Protein 3MSO (pdb70)

Radius of gyration: 18.54 Å; Cα contacts (8 Å, |Δi|>4): 540; chains: 2; bounding box: 35×53×41 Å

Secondary structure (DSSP, 8-state):
------HHHHHHHHHHHHHHHTT--TTGGGGEEEEEEEE----S-EESHHHH--HHHHHHH-EEEEEEEEEEETTSSBEEEEEEEEETTEEEEEE--EE-TTS-EEEEE--B--HHHHHHH---STT-/--S--HHHHHHHHHHHHHHHTT--TTHHHHEEEEEEEE----S-EESHHHH--HHHHHHH-EEEEEEEEEEETTSSBEEEEEEEEETTEEEEEE--EE-TT--EEEEE--B--HHHHHHH--HHHHHHHT-

Organism: Pseudomonas aeruginosa (strain ATCC 15692 / DSM 2264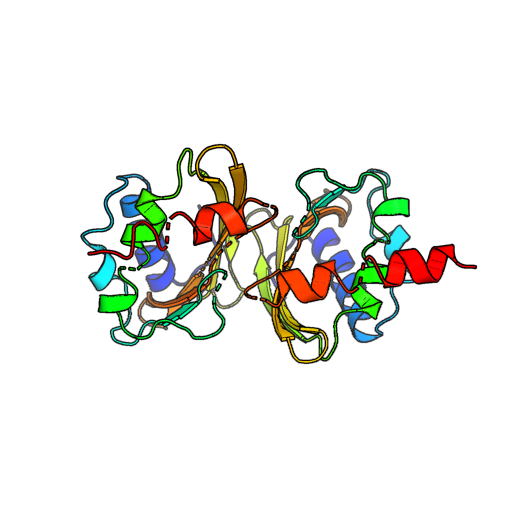4 / CIP 104116 / JCM 14847 / LMG 12228 / 1C / PRS 101 / PAO1) (NCBI:txid208964)

InterPro domains:
  IPR032710 NTF2-like domain superfamily [SSF54427] (10-118)
  IPR037401 SnoaL-like domain [PF12680] (16-111)

Structure (mmCIF, N/CA/C/O backbone):
data_3MSO
#
_entry.id   3MSO
#
_cell.length_a   34.699
_cell.length_b   119.042
_cell.length_c   128.411
_cell.angle_alpha   90.000
_cell.angle_beta   90.000
_cell.angle_gamma   90.000
#
_symmetry.space_group_name_H-M   'C 2 2 21'
#
loop_
_entity.id
_entity.type
_entity.pdbx_description
1 polymer 'STEROID DELTA-ISOMERASE'
2 water water
#
loop_
_atom_site.group_PDB
_atom_site.id
_atom_site.type_symbol
_atom_site.label_atom_id
_atom_site.label_alt_id
_atom_site.label_comp_id
_atom_site.label_asym_id
_atom_site.label_entity_id
_atom_site.label_seq_id
_atom_site.pdbx_PDB_ins_code
_atom_site.Cartn_x
_atom_site.Cartn_y
_atom_site.Cartn_z
_atom_site.occupancy
_atom_site.B_iso_or_equiv
_atom_site.auth_seq_id
_atom_site.auth_comp_id
_atom_site.auth_asym_id
_atom_site.auth_atom_id
_atom_site.pdbx_PDB_model_num
ATOM 1 N N . THR A 1 3 ? -2.601 42.816 59.914 1.00 88.06 2 THR A N 1
ATOM 2 C CA . THR A 1 3 ? -3.533 43.398 60.888 1.00 89.82 2 THR A CA 1
ATOM 3 C C . THR A 1 3 ? -2.986 43.216 62.313 1.00 91.30 2 THR A C 1
ATOM 4 O O . THR A 1 3 ? -2.050 43.939 62.693 1.00 90.19 2 THR A O 1
ATOM 6 N N . SER A 1 4 ? -3.543 42.232 63.084 1.00 85.42 3 SER A N 1
ATOM 7 C CA . SER A 1 4 ? -3.107 41.876 64.436 1.00 82.90 3 SER A CA 1
ATOM 8 C C . SER A 1 4 ? -1.802 41.048 64.320 1.00 81.82 3 SER A C 1
ATOM 9 O O . SER A 1 4 ? -1.763 39.844 64.595 1.00 81.86 3 SER A O 1
ATOM 11 N N . LEU A 1 5 ? -0.738 41.733 63.856 1.00 73.88 4 LEU A N 1
ATOM 12 C CA . LEU A 1 5 ? 0.626 41.243 63.635 1.00 69.58 4 LEU A CA 1
ATOM 13 C C . LEU A 1 5 ? 1.448 41.446 64.932 1.00 70.52 4 LEU A C 1
ATOM 14 O O . LEU A 1 5 ? 1.356 42.524 65.538 1.00 70.54 4 LEU A O 1
ATOM 19 N N . PRO A 1 6 ? 2.204 40.411 65.401 1.00 64.45 5 PRO A N 1
ATOM 20 C CA . PRO A 1 6 ? 2.915 40.521 66.699 1.00 62.95 5 PRO A CA 1
ATOM 21 C C . PRO A 1 6 ? 4.170 41.406 66.709 1.00 62.44 5 PRO A C 1
ATOM 22 O O . PRO A 1 6 ? 5.281 40.949 67.000 1.00 63.15 5 PRO A O 1
ATOM 26 N N . LEU A 1 7 ? 3.976 42.689 66.414 1.00 54.28 6 LEU A N 1
ATOM 27 C CA . LEU A 1 7 ? 5.025 43.690 66.381 1.00 51.02 6 LEU A CA 1
ATOM 28 C C . LEU A 1 7 ? 5.095 44.506 67.662 1.00 52.36 6 LEU A C 1
ATOM 29 O O . LEU A 1 7 ? 4.091 44.664 68.356 1.00 51.25 6 LEU A O 1
ATOM 34 N N . GLU A 1 8 ? 6.272 45.086 67.933 1.00 48.05 7 GLU A N 1
ATOM 35 C CA . GLU A 1 8 ? 6.510 45.990 69.056 1.00 48.30 7 GLU A CA 1
ATOM 36 C C . GLU A 1 8 ? 5.622 47.218 68.831 1.00 53.94 7 GLU A C 1
ATOM 37 O O . GLU A 1 8 ? 5.395 47.631 67.683 1.00 53.52 7 GLU A O 1
ATOM 43 N N . ALA A 1 9 ? 5.120 47.789 69.917 1.00 51.48 8 ALA A N 1
ATOM 44 C CA . ALA A 1 9 ? 4.210 48.920 69.876 1.00 52.38 8 ALA A CA 1
ATOM 45 C C . ALA A 1 9 ? 4.655 50.050 68.943 1.00 55.61 8 ALA A C 1
ATOM 46 O O . ALA A 1 9 ? 3.875 50.474 68.085 1.00 54.63 8 ALA A O 1
ATOM 48 N N . ASN A 1 10 ? 5.925 50.473 69.064 1.00 52.09 9 ASN A N 1
ATOM 49 C CA . ASN A 1 10 ? 6.504 51.556 68.282 1.00 51.37 9 ASN A CA 1
ATOM 50 C C . ASN A 1 10 ? 6.574 51.224 66.804 1.00 52.96 9 ASN A C 1
ATOM 51 O O . ASN A 1 10 ? 6.099 52.002 65.976 1.00 52.80 9 ASN A O 1
ATOM 56 N N . ALA A 1 11 ? 7.081 50.024 66.493 1.00 48.84 10 ALA A N 1
ATOM 57 C CA . ALA A 1 11 ? 7.192 49.466 65.148 1.00 46.54 10 ALA A CA 1
ATOM 58 C C . ALA A 1 11 ? 5.803 49.394 64.503 1.00 51.62 10 ALA A C 1
ATOM 59 O O . ALA A 1 11 ? 5.631 49.845 63.367 1.00 52.37 10 ALA A O 1
ATOM 61 N N . ALA A 1 12 ? 4.800 48.876 65.255 1.00 47.81 11 ALA A N 1
ATOM 62 C CA . ALA A 1 12 ? 3.406 48.776 64.820 1.00 47.84 11 ALA A CA 1
ATOM 63 C C . ALA A 1 12 ? 2.824 50.147 64.475 1.00 53.87 11 ALA A C 1
ATOM 64 O O . ALA A 1 12 ? 2.107 50.257 63.482 1.00 54.79 11 ALA A O 1
ATOM 66 N N . ALA A 1 13 ? 3.152 51.187 65.268 1.00 51.60 12 ALA A N 1
ATOM 67 C CA . ALA A 1 13 ? 2.676 52.552 65.052 1.00 53.85 12 ALA A CA 1
ATOM 68 C C . ALA A 1 13 ? 3.239 53.139 63.750 1.00 58.63 12 ALA A C 1
ATOM 69 O O . ALA A 1 13 ? 2.492 53.755 62.992 1.00 60.75 12 ALA A O 1
ATOM 71 N N . THR A 1 14 ? 4.540 52.913 63.473 1.00 52.05 13 THR A N 1
ATOM 72 C CA . THR A 1 14 ? 5.202 53.374 62.265 1.00 49.70 13 THR A CA 1
ATOM 73 C C . THR A 1 14 ? 4.618 52.642 61.059 1.00 53.89 13 THR A C 1
ATOM 74 O O . THR A 1 14 ? 4.328 53.277 60.042 1.00 55.49 13 THR A O 1
ATOM 78 N N . LEU A 1 15 ? 4.445 51.313 61.172 1.00 48.07 14 LEU A N 1
ATOM 79 C CA . LEU A 1 15 ? 3.878 50.493 60.098 1.00 46.00 14 LEU A CA 1
ATOM 80 C C . LEU A 1 15 ? 2.476 50.996 59.756 1.00 54.08 14 LEU A C 1
ATOM 81 O O . LEU A 1 15 ? 2.166 51.164 58.571 1.00 56.06 14 LEU A O 1
ATOM 86 N N . ALA A 1 16 ? 1.661 51.299 60.794 1.00 50.87 15 ALA A N 1
ATOM 87 C CA . ALA A 1 16 ? 0.303 51.821 60.643 1.00 53.02 15 ALA A CA 1
ATOM 88 C C . ALA A 1 16 ? 0.314 53.119 59.835 1.00 56.84 15 ALA A C 1
ATOM 89 O O . ALA A 1 16 ? -0.526 53.284 58.943 1.00 58.14 15 ALA A O 1
ATOM 91 N N . GLU A 1 17 ? 1.289 54.011 60.138 1.00 51.57 16 GLU A N 1
ATOM 92 C CA . GLU A 1 17 ? 1.482 55.299 59.468 1.00 52.83 16 GLU A CA 1
ATOM 93 C C . GLU A 1 17 ? 1.956 55.082 58.035 1.00 56.60 16 GLU A C 1
ATOM 94 O O . GLU A 1 17 ? 1.465 55.752 57.129 1.00 58.08 16 GLU A O 1
ATOM 100 N N . TRP A 1 18 ? 2.874 54.127 57.834 1.00 51.08 17 TRP A N 1
ATOM 101 C CA . TRP A 1 18 ? 3.399 53.776 56.526 1.00 50.48 17 TRP A CA 1
ATOM 102 C C . TRP A 1 18 ? 2.256 53.271 55.633 1.00 54.65 17 TRP A C 1
ATOM 103 O O . TRP A 1 18 ? 2.152 53.707 54.479 1.00 54.05 17 TRP A O 1
ATOM 114 N N . HIS A 1 19 ? 1.393 52.376 56.175 1.00 50.37 18 HIS A N 1
ATOM 115 C CA . HIS A 1 19 ? 0.267 51.825 55.434 1.00 50.83 18 HIS A CA 1
ATOM 116 C C . HIS A 1 19 ? -0.690 52.938 54.988 1.00 58.34 18 HIS A C 1
ATOM 117 O O . HIS A 1 19 ? -1.145 52.922 53.839 1.00 58.37 18 HIS A O 1
ATOM 124 N N . GLY A 1 20 ? -0.941 53.899 55.888 1.00 56.48 19 GLY A N 1
ATOM 125 C CA . GLY A 1 20 ? -1.782 55.064 55.645 1.00 59.20 19 GLY A CA 1
ATOM 126 C C . GLY A 1 20 ? -1.255 55.968 54.555 1.00 64.79 19 GLY A C 1
ATOM 127 O O . GLY A 1 20 ? -2.044 56.498 53.774 1.00 67.45 19 GLY A O 1
ATOM 128 N N . LEU A 1 21 ? 0.077 56.132 54.467 1.00 60.73 20 LEU A N 1
ATOM 129 C CA . LEU A 1 21 ? 0.715 56.959 53.430 1.00 61.28 20 LEU A CA 1
ATOM 130 C C . LEU A 1 21 ? 0.586 56.279 52.068 1.00 66.03 20 LEU A C 1
ATOM 131 O O . LEU A 1 21 ? 0.279 56.938 51.086 1.00 67.35 20 LEU A O 1
ATOM 136 N N . ILE A 1 22 ? 0.823 54.964 52.014 1.00 61.86 21 ILE A N 1
ATOM 137 C CA . ILE A 1 22 ? 0.750 54.188 50.780 1.00 61.48 21 ILE A CA 1
ATOM 138 C C . ILE A 1 22 ? -0.671 54.195 50.226 1.00 68.22 21 ILE A C 1
ATOM 139 O O . ILE A 1 22 ? -0.861 54.416 49.019 1.00 70.19 21 ILE A O 1
ATOM 144 N N . ALA A 1 23 ? -1.664 53.993 51.117 1.00 64.62 22 ALA A N 1
ATOM 145 C CA . ALA A 1 23 ? -3.099 53.999 50.790 1.00 66.59 22 ALA A CA 1
ATOM 146 C C . ALA A 1 23 ? -3.503 55.363 50.185 1.00 72.33 22 ALA A C 1
ATOM 147 O O . ALA A 1 23 ? -4.274 55.395 49.217 1.00 74.50 22 ALA A O 1
ATOM 149 N N . ARG A 1 24 ? -2.948 56.475 50.746 1.00 66.76 23 ARG A N 1
ATOM 150 C CA A ARG A 1 24 ? -3.214 57.830 50.259 0.50 68.79 23 ARG A CA 1
ATOM 151 C CA B ARG A 1 24 ? -3.138 57.868 50.315 0.50 68.38 23 ARG A CA 1
ATOM 152 C C . ARG A 1 24 ? -2.358 58.128 49.018 1.00 72.43 23 ARG A C 1
ATOM 153 O O . ARG A 1 24 ? -2.572 59.161 48.364 1.00 75.47 23 ARG A O 1
ATOM 162 N N . ARG A 1 25 ? -1.403 57.214 48.672 1.00 64.50 24 ARG A N 1
ATOM 163 C CA . ARG A 1 25 ? -0.486 57.326 47.536 1.00 63.46 24 ARG A CA 1
ATOM 164 C C . ARG A 1 25 ? 0.260 58.676 47.632 1.00 71.90 24 ARG A C 1
ATOM 165 O O . ARG A 1 25 ? 0.521 59.321 46.614 1.00 74.95 24 ARG A O 1
ATOM 167 N N . ASP A 1 26 ? 0.587 59.093 48.880 1.00 68.64 25 ASP A N 1
ATOM 168 C CA . ASP A 1 26 ? 1.244 60.359 49.236 1.00 70.44 25 ASP A CA 1
ATOM 169 C C . ASP A 1 26 ? 2.282 60.143 50.359 1.00 73.94 25 ASP A C 1
ATOM 170 O O . ASP A 1 26 ? 1.923 60.130 51.542 1.00 74.43 25 ASP A O 1
ATOM 175 N N . LEU A 1 27 ? 3.568 60.022 49.978 1.00 68.97 26 LEU A N 1
ATOM 176 C CA . LEU A 1 27 ? 4.679 59.786 50.902 1.00 67.00 26 LEU A CA 1
ATOM 177 C C . LEU A 1 27 ? 5.348 61.062 51.422 1.00 76.10 26 LEU A C 1
ATOM 178 O O . LEU A 1 27 ? 6.551 61.045 51.700 1.00 75.31 26 LEU A O 1
ATOM 183 N N . SER A 1 28 ? 4.593 62.158 51.564 1.00 77.67 27 SER A N 1
ATOM 184 C CA . SER A 1 28 ? 5.180 63.418 52.027 1.00 80.13 27 SER A CA 1
ATOM 185 C C . SER A 1 28 ? 5.591 63.434 53.522 1.00 84.62 27 SER A C 1
ATOM 186 O O . SER A 1 28 ? 6.651 63.981 53.842 1.00 86.84 27 SER A O 1
ATOM 189 N N . GLY A 1 29 ? 4.794 62.822 54.399 1.00 77.61 28 GLY A N 1
ATOM 190 C CA . GLY A 1 29 ? 5.114 62.754 55.828 1.00 76.53 28 GLY A CA 1
ATOM 191 C C . GLY A 1 29 ? 6.148 61.702 56.231 1.00 76.40 28 GLY A C 1
ATOM 192 O O . GLY A 1 29 ? 6.484 61.604 57.415 1.00 75.45 28 GLY A O 1
ATOM 193 N N . LEU A 1 30 ? 6.669 60.916 55.242 1.00 68.87 29 LEU A N 1
ATOM 194 C CA . LEU A 1 30 ? 7.620 59.808 55.383 1.00 64.68 29 LEU A CA 1
ATOM 195 C C . LEU A 1 30 ? 8.921 60.041 56.163 1.00 66.75 29 LEU A C 1
ATOM 196 O O . LEU A 1 30 ? 9.264 59.160 56.947 1.00 65.31 29 LEU A O 1
ATOM 201 N N . PRO A 1 31 ? 9.703 61.131 55.957 1.00 63.54 30 PRO A N 1
ATOM 202 C CA . PRO A 1 31 ? 10.984 61.258 56.686 1.00 61.88 30 PRO A CA 1
ATOM 203 C C . PRO A 1 31 ? 10.875 61.224 58.204 1.00 62.81 30 PRO A C 1
ATOM 204 O O . PRO A 1 31 ? 11.829 60.837 58.876 1.00 61.15 30 PRO A O 1
ATOM 208 N N . ARG A 1 32 ? 9.689 61.550 58.731 1.00 60.00 31 ARG A N 1
ATOM 209 C CA . ARG A 1 32 ? 9.377 61.475 60.157 1.00 60.50 31 ARG A CA 1
ATOM 210 C C . ARG A 1 32 ? 9.489 60.032 60.662 1.00 62.30 31 ARG A C 1
ATOM 211 O O . ARG A 1 32 ? 9.911 59.810 61.804 1.00 61.83 31 ARG A O 1
ATOM 219 N N . LEU A 1 33 ? 9.124 59.055 59.804 1.00 57.70 32 LEU A N 1
ATOM 220 C CA . LEU A 1 33 ? 9.154 57.610 60.123 1.00 55.78 32 LEU A CA 1
ATOM 221 C C . LEU A 1 33 ? 10.549 56.986 59.986 1.00 56.57 32 LEU A C 1
ATOM 222 O O . LEU A 1 33 ? 10.782 55.866 60.455 1.00 53.44 32 LEU A O 1
ATOM 227 N N . LEU A 1 34 ? 11.463 57.708 59.314 1.00 53.59 33 LEU A N 1
ATOM 228 C CA . LEU A 1 34 ? 12.817 57.236 59.039 1.00 51.60 33 LEU A CA 1
ATOM 229 C C . LEU A 1 34 ? 13.838 57.628 60.093 1.00 56.07 33 LEU A C 1
ATOM 230 O O . LEU A 1 34 ? 13.765 58.713 60.669 1.00 58.72 33 LEU A O 1
ATOM 235 N N . HIS A 1 35 ? 14.830 56.753 60.306 1.00 49.75 34 HIS A N 1
ATOM 236 C CA . HIS A 1 35 ? 15.953 57.034 61.198 1.00 48.70 34 HIS A CA 1
ATOM 237 C C . HIS A 1 35 ? 16.812 57.999 60.367 1.00 49.54 34 HIS A C 1
ATOM 238 O O . HIS A 1 35 ? 16.872 57.825 59.149 1.00 47.07 34 HIS A O 1
ATOM 245 N N . PRO A 1 36 ? 17.462 59.024 60.949 1.00 46.37 35 PRO A N 1
ATOM 246 C CA . PRO A 1 36 ? 18.272 59.934 60.120 1.00 47.48 35 PRO A CA 1
ATOM 247 C C . PRO A 1 36 ? 19.263 59.226 59.195 1.00 52.10 35 PRO A C 1
ATOM 248 O O . PRO A 1 36 ? 19.469 59.672 58.067 1.00 52.92 35 PRO A O 1
ATOM 252 N N . ASP A 1 37 ? 19.829 58.099 59.658 1.00 46.72 36 ASP A N 1
ATOM 253 C CA . ASP A 1 37 ? 20.804 57.319 58.926 1.00 45.58 36 ASP A CA 1
ATOM 254 C C . ASP A 1 37 ? 20.196 56.073 58.297 1.00 51.01 36 ASP A C 1
ATOM 255 O O . ASP A 1 37 ? 20.927 55.108 58.030 1.00 51.83 36 ASP A O 1
ATOM 260 N N . ALA A 1 38 ? 18.870 56.090 58.032 1.00 47.24 37 ALA A N 1
ATOM 261 C CA . ALA A 1 38 ? 18.152 54.968 57.417 1.00 44.95 37 ALA A CA 1
ATOM 262 C C . ALA A 1 38 ? 18.782 54.568 56.096 1.00 48.55 37 ALA A C 1
ATOM 263 O O . ALA A 1 38 ? 19.320 55.406 55.378 1.00 48.77 37 ALA A O 1
ATOM 265 N N . VAL A 1 39 ? 18.758 53.273 55.815 1.00 45.54 38 VAL A N 1
ATOM 266 C CA . VAL A 1 39 ? 19.343 52.663 54.628 1.00 45.01 38 VAL A CA 1
ATOM 267 C C . VAL A 1 39 ? 18.268 52.040 53.734 1.00 45.20 38 VAL A C 1
ATOM 268 O O . VAL A 1 39 ? 17.325 51.405 54.220 1.00 43.40 38 VAL A O 1
ATOM 272 N N . PHE A 1 40 ? 18.402 52.251 52.429 1.00 41.99 39 PHE A N 1
ATOM 273 C CA . PHE A 1 40 ? 17.522 51.658 51.428 1.00 40.78 39 PHE A CA 1
ATOM 274 C C . PHE A 1 40 ? 18.334 50.715 50.552 1.00 46.35 39 PHE A C 1
ATOM 275 O O . PHE A 1 40 ? 19.343 51.130 49.946 1.00 47.23 39 PHE A O 1
ATOM 283 N N . ARG A 1 41 ? 17.905 49.438 50.511 1.00 41.31 40 ARG A N 1
ATOM 284 C CA . ARG A 1 41 ? 18.539 48.382 49.708 1.00 40.73 40 ARG A CA 1
ATOM 285 C C . ARG A 1 41 ? 17.680 48.096 48.503 1.00 42.82 40 ARG A C 1
ATOM 286 O O . ARG A 1 41 ? 16.610 47.487 48.600 1.00 39.96 40 ARG A O 1
ATOM 294 N N . SER A 1 42 ? 18.124 48.641 47.371 1.00 41.48 41 SER A N 1
ATOM 295 C CA . SER A 1 42 ? 17.451 48.559 46.073 1.00 41.51 41 SER A CA 1
ATOM 296 C C . SER A 1 42 ? 17.359 47.147 45.511 1.00 44.85 41 SER A C 1
ATOM 297 O O . SER A 1 42 ? 18.320 46.387 45.606 1.00 44.46 41 SER A O 1
ATOM 300 N N . PRO A 1 43 ? 16.247 46.776 44.853 1.00 43.14 42 PRO A N 1
ATOM 301 C CA . PRO A 1 43 ? 16.214 45.459 44.186 1.00 42.83 42 PRO A CA 1
ATOM 302 C C . PRO A 1 43 ? 17.184 45.417 42.989 1.00 49.77 42 PRO A C 1
ATOM 303 O O . PRO A 1 43 ? 17.514 44.348 42.488 1.00 52.18 42 PRO A O 1
ATOM 315 N N . ALA A 1 45 ? 20.406 47.415 42.820 1.00 56.82 44 ALA A N 1
ATOM 316 C CA . ALA A 1 45 ? 21.798 47.613 43.235 1.00 57.98 44 ALA A CA 1
ATOM 317 C C . ALA A 1 45 ? 22.207 47.007 44.591 1.00 61.42 44 ALA A C 1
ATOM 318 O O . ALA A 1 45 ? 21.400 46.918 45.516 1.00 57.12 44 ALA A O 1
ATOM 320 N N . HIS A 1 46 ? 23.503 46.663 44.709 1.00 62.84 45 HIS A N 1
ATOM 321 C CA . HIS A 1 46 ? 24.160 46.169 45.921 1.00 64.69 45 HIS A CA 1
ATOM 322 C C . HIS A 1 46 ? 24.345 47.328 46.862 1.00 67.76 45 HIS A C 1
ATOM 323 O O . HIS A 1 46 ? 23.925 47.236 48.024 1.00 67.42 45 HIS A O 1
ATOM 330 N N . LYS A 1 47 ? 25.011 48.413 46.361 1.00 63.61 46 LYS A N 1
ATOM 331 C CA . LYS A 1 47 ? 25.308 49.610 47.156 1.00 63.56 46 LYS A CA 1
ATOM 332 C C . LYS A 1 47 ? 24.038 50.217 47.732 1.00 64.15 46 LYS A C 1
ATOM 333 O O . LYS A 1 47 ? 23.151 50.622 46.973 1.00 63.41 46 LYS A O 1
ATOM 335 N N . PRO A 1 48 ? 23.901 50.238 49.073 1.00 59.01 47 PRO A N 1
ATOM 336 C CA . PRO A 1 48 ? 22.674 50.811 49.670 1.00 57.73 47 PRO A CA 1
ATOM 337 C C . PRO A 1 48 ? 22.632 52.338 49.562 1.00 61.09 47 PRO A C 1
ATOM 338 O O . PRO A 1 48 ? 23.651 52.972 49.256 1.00 61.70 47 PRO A O 1
ATOM 342 N N . TYR A 1 49 ? 21.445 52.922 49.761 1.00 55.14 48 TYR A N 1
ATOM 343 C CA . TYR A 1 49 ? 21.257 54.373 49.710 1.00 54.48 48 TYR A CA 1
ATOM 344 C C . TYR A 1 49 ? 21.144 54.822 51.131 1.00 54.85 48 TYR A C 1
ATOM 345 O O . TYR A 1 49 ? 20.195 54.467 51.811 1.00 52.64 48 TYR A O 1
ATOM 354 N N . ALA A 1 50 ? 22.162 55.527 51.608 1.00 53.59 49 ALA A N 1
ATOM 355 C CA . ALA A 1 50 ? 22.264 55.953 52.992 1.00 53.99 49 ALA A CA 1
ATOM 356 C C . ALA A 1 50 ? 21.719 57.360 53.274 1.00 58.13 49 ALA A C 1
ATOM 357 O O . ALA A 1 50 ? 22.015 58.312 52.541 1.00 59.93 49 ALA A O 1
ATOM 359 N N . GLY A 1 51 ? 20.944 57.459 54.351 1.00 51.42 50 GLY A N 1
ATOM 360 C CA . GLY A 1 51 ? 20.383 58.709 54.836 1.00 52.41 50 GLY A CA 1
ATOM 361 C C . GLY A 1 51 ? 18.9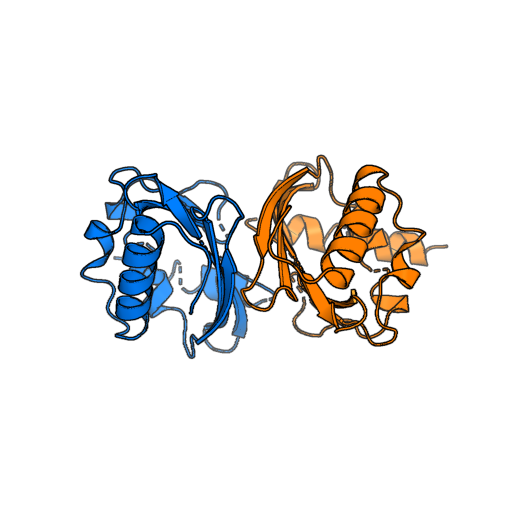25 58.925 54.510 1.00 56.42 50 GLY A C 1
ATOM 362 O O . GLY A 1 51 ? 18.511 58.735 53.360 1.00 56.69 50 GLY A O 1
ATOM 363 N N . ALA A 1 52 ? 18.142 59.367 55.530 1.00 51.41 51 ALA A N 1
ATOM 364 C CA . ALA A 1 52 ? 16.710 59.651 55.429 1.00 49.47 51 ALA A CA 1
ATOM 365 C C . ALA A 1 52 ? 16.342 60.501 54.212 1.00 56.08 51 ALA A C 1
ATOM 366 O O . ALA A 1 52 ? 15.405 60.107 53.520 1.00 55.42 51 ALA A O 1
ATOM 368 N N . PRO A 1 53 ? 17.067 61.600 53.851 1.00 56.70 52 PRO A N 1
ATOM 369 C CA . PRO A 1 53 ? 16.670 62.358 52.640 1.00 58.79 52 PRO A CA 1
ATOM 370 C C . PRO A 1 53 ? 16.670 61.527 51.341 1.00 63.83 52 PRO A C 1
ATOM 371 O O . PRO A 1 53 ? 15.677 61.541 50.606 1.00 63.58 52 PRO A O 1
ATOM 375 N N . VAL A 1 54 ? 17.765 60.773 51.096 1.00 60.56 53 VAL A N 1
ATOM 376 C CA . VAL A 1 54 ? 17.972 59.887 49.937 1.00 59.30 53 VAL A CA 1
ATOM 377 C C . VAL A 1 54 ? 16.896 58.803 49.909 1.00 62.52 53 VAL A C 1
ATOM 378 O O . VAL A 1 54 ? 16.258 58.603 48.871 1.00 63.34 53 VAL A O 1
ATOM 382 N N . VAL A 1 55 ? 16.701 58.113 51.057 1.00 56.91 54 VAL A N 1
ATOM 383 C CA . VAL A 1 55 ? 15.721 57.035 51.266 1.00 54.61 54 VAL A CA 1
ATOM 384 C C . VAL A 1 55 ? 14.287 57.499 50.952 1.00 60.31 54 VAL A C 1
ATOM 385 O O . VAL A 1 55 ? 13.571 56.816 50.223 1.00 58.37 54 VAL A O 1
ATOM 389 N N . SER A 1 56 ? 13.895 58.674 51.471 1.00 60.86 55 SER A N 1
ATOM 390 C CA . SER A 1 56 ? 12.570 59.242 51.265 1.00 62.44 55 SER A CA 1
ATOM 391 C C . SER A 1 56 ? 12.316 59.504 49.766 1.00 70.46 55 SER A C 1
ATOM 392 O O . SER A 1 56 ? 11.252 59.178 49.229 1.00 69.97 55 SER A O 1
ATOM 403 N N . ILE A 1 58 ? 13.890 58.017 47.094 1.00 66.80 57 ILE A N 1
ATOM 404 C CA . ILE A 1 58 ? 13.792 56.781 46.306 1.00 64.76 57 ILE A CA 1
ATOM 405 C C . ILE A 1 58 ? 12.449 56.122 46.528 1.00 66.41 57 ILE A C 1
ATOM 406 O O . ILE A 1 58 ? 11.793 55.725 45.567 1.00 66.50 57 ILE A O 1
ATOM 411 N N . LEU A 1 59 ? 12.021 56.046 47.779 1.00 61.57 58 LEU A N 1
ATOM 412 C CA . LEU A 1 59 ? 10.730 55.474 48.093 1.00 60.45 58 LEU A CA 1
ATOM 413 C C . LEU A 1 59 ? 9.599 56.223 47.367 1.00 68.04 58 LEU A C 1
ATOM 414 O O . LEU A 1 59 ? 8.730 55.564 46.800 1.00 68.13 58 LEU A O 1
ATOM 419 N N . ASN A 1 60 ? 9.667 57.579 47.292 1.00 67.14 59 ASN A N 1
ATOM 420 C CA . ASN A 1 60 ? 8.666 58.394 46.598 1.00 68.99 59 ASN A CA 1
ATOM 421 C C . ASN A 1 60 ? 8.686 58.093 45.110 1.00 74.11 59 ASN A C 1
ATOM 422 O O . ASN A 1 60 ? 7.628 58.095 44.479 1.00 75.83 59 ASN A O 1
ATOM 427 N N . THR A 1 61 ? 9.892 57.835 44.553 1.00 68.96 60 THR A N 1
ATOM 428 C CA . THR A 1 61 ? 10.104 57.531 43.133 1.00 68.78 60 THR A CA 1
ATOM 429 C C . THR A 1 61 ? 9.502 56.183 42.794 1.00 70.19 60 THR A C 1
ATOM 430 O O . THR A 1 61 ? 8.737 56.077 41.840 1.00 69.57 60 THR A O 1
ATOM 434 N N . VAL A 1 62 ? 9.824 55.166 43.605 1.00 66.62 61 VAL A N 1
ATOM 435 C CA . VAL A 1 62 ? 9.323 53.792 43.508 1.00 65.63 61 VAL A CA 1
ATOM 436 C C . VAL A 1 62 ? 7.773 53.791 43.616 1.00 72.40 61 VAL A C 1
ATOM 437 O O . VAL A 1 62 ? 7.109 53.161 42.782 1.00 73.52 61 VAL A O 1
ATOM 441 N N . LEU A 1 63 ? 7.208 54.512 44.619 1.00 68.79 62 LEU A N 1
ATOM 442 C CA . LEU A 1 63 ? 5.758 54.642 44.799 1.00 69.77 62 LEU A CA 1
ATOM 443 C C . LEU A 1 63 ? 5.066 55.176 43.525 1.00 75.56 62 LEU A C 1
ATOM 444 O O . LEU A 1 63 ? 3.950 54.748 43.223 1.00 76.49 62 LEU A O 1
ATOM 449 N N . THR A 1 64 ? 5.723 56.081 42.777 1.00 72.60 63 THR A N 1
ATOM 450 C CA . THR A 1 64 ? 5.125 56.612 41.545 1.00 74.62 63 THR A CA 1
ATOM 451 C C . THR A 1 64 ? 5.277 55.669 40.348 1.00 76.80 63 THR A C 1
ATOM 452 O O . THR A 1 64 ? 4.441 55.711 39.454 1.00 79.35 63 THR A O 1
ATOM 456 N N . VAL A 1 65 ? 6.325 54.818 40.331 1.00 69.15 64 VAL A N 1
ATOM 457 C CA . VAL A 1 65 ? 6.583 53.857 39.246 1.00 67.44 64 VAL A CA 1
ATOM 458 C C . VAL A 1 65 ? 5.583 52.672 39.234 1.00 68.65 64 VAL A C 1
ATOM 459 O O . VAL A 1 65 ? 5.078 52.305 38.172 1.00 69.15 64 VAL A O 1
ATOM 463 N N . PHE A 1 66 ? 5.317 52.081 40.405 1.00 62.59 65 PHE A N 1
ATOM 464 C CA . PHE A 1 66 ? 4.400 50.958 40.578 1.00 61.44 65 PHE A CA 1
ATOM 465 C C . PHE A 1 66 ? 2.961 51.349 40.296 1.00 66.04 65 PHE A C 1
ATOM 466 O O . PHE A 1 66 ? 2.452 52.315 40.856 1.00 66.62 65 PHE A O 1
ATOM 474 N N . GLU A 1 67 ? 2.325 50.621 39.391 1.00 63.15 66 GLU A N 1
ATOM 475 C CA . GLU A 1 67 ? 0.927 50.800 39.002 1.00 64.16 66 GLU A CA 1
ATOM 476 C C . GLU A 1 67 ? 0.214 49.530 39.479 1.00 67.20 66 GLU A C 1
ATOM 477 O O . GLU A 1 67 ? 0.846 48.465 39.530 1.00 65.50 66 GLU A O 1
ATOM 481 N N . ASP A 1 68 ? -1.064 49.656 39.912 1.00 63.57 67 ASP A N 1
ATOM 482 C CA . ASP A 1 68 ? -1.894 48.549 40.416 1.00 62.17 67 ASP A CA 1
ATOM 483 C C . ASP A 1 68 ? -1.254 47.831 41.631 1.00 61.23 67 ASP A C 1
ATOM 484 O O . ASP A 1 68 ? -1.333 46.599 41.776 1.00 59.05 67 ASP A O 1
ATOM 489 N N . PHE A 1 69 ? -0.603 48.640 42.493 1.00 56.59 68 PHE A N 1
ATOM 490 C CA . PHE A 1 69 ? 0.085 48.210 43.709 1.00 53.47 68 PHE A CA 1
ATOM 491 C C . PHE A 1 69 ? -0.922 47.728 44.723 1.00 59.75 68 PHE A C 1
ATOM 492 O O . PHE A 1 69 ? -1.904 48.411 45.004 1.00 62.91 68 PHE A O 1
ATOM 500 N N . ALA A 1 70 ? -0.684 46.542 45.265 1.00 54.61 69 ALA A N 1
ATOM 501 C CA . ALA A 1 70 ? -1.571 45.922 46.237 1.00 54.10 69 ALA A CA 1
ATOM 502 C C . ALA A 1 70 ? -0.736 45.102 47.220 1.00 56.72 69 ALA A C 1
ATOM 503 O O . ALA A 1 70 ? 0.161 44.379 46.810 1.00 56.89 69 ALA A O 1
ATOM 505 N N . TYR A 1 71 ? -1.025 45.222 48.508 1.00 50.95 70 TYR A N 1
ATOM 506 C CA . TYR A 1 71 ? -0.351 44.447 49.536 1.00 47.07 70 TYR A CA 1
ATOM 507 C C . TYR A 1 71 ? -1.091 43.133 49.722 1.00 52.61 70 TYR A C 1
ATOM 508 O O . TYR A 1 71 ? -2.304 43.065 49.525 1.00 55.15 70 TYR A O 1
ATOM 517 N N . HIS A 1 72 ? -0.359 42.075 50.052 1.00 48.63 71 HIS A N 1
ATOM 518 C CA . HIS A 1 72 ? -0.939 40.765 50.271 1.00 48.95 71 HIS A CA 1
ATOM 519 C C . HIS A 1 72 ? -0.585 40.258 51.651 1.00 51.20 71 HIS A C 1
ATOM 520 O O . HIS A 1 72 ? -1.117 40.821 52.623 1.00 51.55 71 HIS A O 1
ATOM 527 N N . ARG A 1 73 ? 0.327 39.265 51.765 1.00 45.67 72 ARG A N 1
ATOM 528 C CA . ARG A 1 73 ? 0.736 38.739 53.067 1.00 44.35 72 ARG A CA 1
ATOM 529 C C . ARG A 1 73 ? 1.629 39.712 53.801 1.00 48.49 72 ARG A C 1
ATOM 530 O O . ARG A 1 73 ? 2.419 40.420 53.192 1.00 47.65 72 ARG A O 1
ATOM 538 N N . GLN A 1 74 ? 1.494 39.739 55.121 1.00 47.59 73 GLN A N 1
ATOM 539 C CA . GLN A 1 74 ? 2.297 40.548 56.030 1.00 46.48 73 GLN A CA 1
ATOM 540 C C . GLN A 1 74 ? 2.821 39.604 57.077 1.00 47.12 73 GLN A C 1
ATOM 541 O O . GLN A 1 74 ? 2.041 38.909 57.742 1.00 46.33 73 GLN A O 1
ATOM 547 N N . LEU A 1 75 ? 4.156 39.538 57.169 1.00 40.46 74 LEU A N 1
ATOM 548 C CA . LEU A 1 75 ? 4.866 38.629 58.056 1.00 38.60 74 LEU A CA 1
ATOM 549 C C . LEU A 1 75 ? 5.769 39.401 59.002 1.00 42.46 74 LEU A C 1
ATOM 550 O O . LEU A 1 75 ? 6.413 40.364 58.588 1.00 42.61 74 LEU A O 1
ATOM 555 N N . ALA A 1 76 ? 5.807 38.988 60.271 1.00 38.01 75 ALA A N 1
ATOM 556 C CA . ALA A 1 76 ? 6.601 39.643 61.309 1.00 36.53 75 ALA A CA 1
ATOM 557 C C . ALA A 1 76 ? 7.645 38.695 61.862 1.00 39.84 75 ALA A C 1
ATOM 558 O O . ALA A 1 76 ? 7.381 37.497 62.019 1.00 36.12 75 ALA A O 1
ATOM 560 N N . SER A 1 77 ? 8.834 39.244 62.188 1.00 37.91 76 SER A N 1
ATOM 561 C CA . SER A 1 77 ? 9.916 38.464 62.811 1.00 36.87 76 SER A CA 1
ATOM 562 C C . SER A 1 77 ? 9.531 38.256 64.305 1.00 44.14 76 SER A C 1
ATOM 563 O O . SER A 1 77 ? 8.738 39.047 64.837 1.00 46.67 76 SER A O 1
ATOM 566 N N . ALA A 1 78 ? 10.092 37.239 64.983 1.00 39.77 77 ALA A N 1
ATOM 567 C CA . ALA A 1 78 ? 9.788 36.964 66.397 1.00 40.08 77 ALA A CA 1
ATOM 568 C C . ALA A 1 78 ? 10.148 38.105 67.369 1.00 45.38 77 ALA A C 1
ATOM 569 O O . ALA A 1 78 ? 9.568 38.188 68.454 1.00 47.81 77 ALA A O 1
ATOM 571 N N . ASP A 1 79 ? 11.086 38.979 66.995 1.00 40.00 78 ASP A N 1
ATOM 572 C CA . ASP A 1 79 ? 11.467 40.087 67.872 1.00 39.17 78 ASP A CA 1
ATOM 573 C C . ASP A 1 79 ? 10.523 41.300 67.752 1.00 43.25 78 ASP A C 1
ATOM 574 O O . ASP A 1 79 ? 10.727 42.280 68.468 1.00 41.58 78 ASP A O 1
ATOM 579 N N . GLY A 1 80 ? 9.538 41.225 66.837 1.00 39.05 79 GLY A N 1
ATOM 580 C CA . GLY A 1 80 ? 8.581 42.296 66.570 1.00 38.39 79 GLY A CA 1
ATOM 581 C C . GLY A 1 80 ? 9.188 43.596 66.063 1.00 42.18 79 GLY A C 1
ATOM 582 O O . GLY A 1 80 ? 8.579 44.654 66.213 1.00 43.01 79 GLY A O 1
ATOM 583 N N . ARG A 1 81 ? 10.392 43.533 65.447 1.00 37.47 80 ARG A N 1
ATOM 584 C CA . ARG A 1 81 ? 11.113 44.689 64.911 1.00 35.91 80 ARG A CA 1
ATOM 585 C C . ARG A 1 81 ? 11.323 44.628 63.385 1.00 36.88 80 ARG A C 1
ATOM 586 O O . ARG A 1 81 ? 11.820 45.582 62.805 1.00 34.52 80 ARG A O 1
ATOM 594 N N . SER A 1 82 ? 10.984 43.501 62.749 1.00 33.83 81 SER A N 1
ATOM 595 C CA . SER A 1 82 ? 11.066 43.357 61.290 1.00 32.68 81 SER A CA 1
ATOM 596 C C . SER A 1 82 ? 9.755 42.832 60.723 1.00 39.30 81 SER A C 1
ATOM 597 O O . SER A 1 82 ? 9.092 41.979 61.320 1.00 40.71 81 SER A O 1
ATOM 600 N N . VAL A 1 83 ? 9.395 43.360 59.563 1.00 36.89 82 VAL A N 1
ATOM 601 C CA . VAL A 1 83 ? 8.175 43.064 58.834 1.00 37.75 82 VAL A CA 1
ATOM 602 C C . VAL A 1 83 ? 8.491 42.849 57.354 1.00 42.13 82 VAL A C 1
ATOM 603 O O . VAL A 1 83 ? 9.418 43.457 56.807 1.00 42.56 82 VAL A O 1
ATOM 607 N N . VAL A 1 84 ? 7.756 41.944 56.729 1.00 38.57 83 VAL A N 1
ATOM 608 C CA . VAL A 1 84 ? 7.813 41.705 55.285 1.00 37.16 83 VAL A CA 1
ATOM 609 C C . VAL A 1 84 ? 6.388 41.952 54.773 1.00 42.13 83 VAL A C 1
ATOM 610 O O . VAL A 1 84 ? 5.423 41.344 55.267 1.00 41.97 83 VAL A O 1
ATOM 614 N N . LEU A 1 85 ? 6.261 42.910 53.855 1.00 39.69 84 LEU A N 1
ATOM 615 C CA . LEU A 1 85 ? 4.988 43.263 53.228 1.00 41.20 84 LEU A CA 1
ATOM 616 C C . LEU A 1 85 ? 5.063 42.798 51.789 1.00 44.31 84 LEU A C 1
ATOM 617 O O . LEU A 1 85 ? 5.790 43.389 50.985 1.00 43.79 84 LEU A O 1
ATOM 622 N N . GLU A 1 86 ? 4.388 41.672 51.494 1.00 39.89 85 GLU A N 1
ATOM 623 C CA . GLU A 1 86 ? 4.308 41.079 50.158 1.00 39.32 85 GLU A CA 1
ATOM 624 C C . GLU A 1 86 ? 3.382 41.937 49.310 1.00 42.36 85 GLU A C 1
ATOM 625 O O . GLU A 1 86 ? 2.307 42.315 49.775 1.00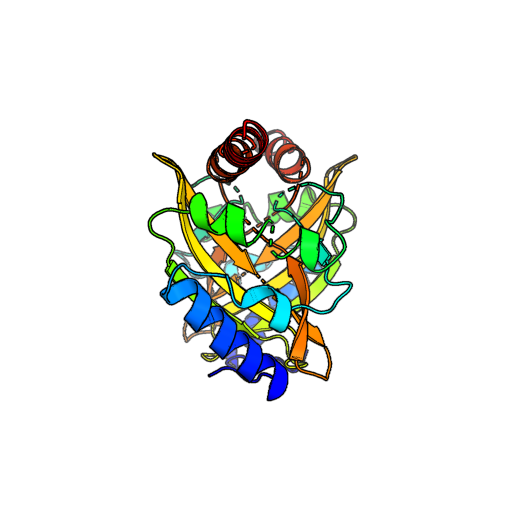 44.94 85 GLU A O 1
ATOM 631 N N . PHE A 1 87 ? 3.781 42.233 48.075 1.00 36.97 86 PHE A N 1
ATOM 632 C CA . PHE A 1 87 ? 2.936 43.014 47.162 1.00 36.58 86 PHE A CA 1
ATOM 633 C C . PHE A 1 87 ? 2.947 42.487 45.732 1.00 41.96 86 PHE A C 1
ATOM 634 O O . PHE A 1 87 ? 3.881 41.802 45.302 1.00 40.25 86 PHE A O 1
ATOM 642 N N . SER A 1 88 ? 1.913 42.876 44.988 1.00 41.89 87 SER A N 1
ATOM 643 C CA . SER A 1 88 ? 1.761 42.693 43.547 1.00 42.01 87 SER A CA 1
ATOM 644 C C . SER A 1 88 ? 1.720 44.115 42.984 1.00 44.54 87 SER A C 1
ATOM 645 O O . SER A 1 88 ? 1.306 45.040 43.681 1.00 44.14 87 SER A O 1
ATOM 648 N N . ALA A 1 89 ? 2.191 44.296 41.756 1.00 41.71 88 ALA A N 1
ATOM 649 C CA . ALA A 1 89 ? 2.227 45.591 41.063 1.00 43.33 88 ALA A CA 1
ATOM 650 C C . ALA A 1 89 ? 2.509 45.351 39.592 1.00 50.19 88 ALA A C 1
ATOM 651 O O . ALA A 1 89 ? 2.658 44.205 39.174 1.00 50.06 88 ALA A O 1
ATOM 653 N N . ARG A 1 90 ? 2.633 46.435 38.819 1.00 49.66 89 ARG A N 1
ATOM 654 C CA . ARG A 1 90 ? 3.019 46.373 37.424 1.00 51.89 89 ARG A CA 1
ATOM 655 C C . ARG A 1 90 ? 3.815 47.597 37.037 1.00 60.58 89 ARG A C 1
ATOM 656 O O . ARG A 1 90 ? 3.582 48.675 37.584 1.00 62.11 89 ARG A O 1
ATOM 664 N N . VAL A 1 91 ? 4.783 47.424 36.133 1.00 58.33 90 VAL A N 1
ATOM 665 C CA . VAL A 1 91 ? 5.580 48.526 35.603 1.00 59.65 90 VAL A CA 1
ATOM 666 C C . VAL A 1 91 ? 5.354 48.430 34.101 1.00 68.21 90 VAL A C 1
ATOM 667 O O . VAL A 1 91 ? 5.956 47.584 33.419 1.00 68.03 90 VAL A O 1
ATOM 671 N N . GLY A 1 92 ? 4.399 49.237 33.633 1.00 67.36 91 GLY A N 1
ATOM 672 C CA . GLY A 1 92 ? 3.961 49.260 32.249 1.00 69.36 91 GLY A CA 1
ATOM 673 C C . GLY A 1 92 ? 3.229 47.977 31.924 1.00 72.81 91 GLY A C 1
ATOM 674 O O . GLY A 1 92 ? 2.191 47.692 32.515 1.00 71.64 91 GLY A O 1
ATOM 675 N N . GLU A 1 93 ? 3.809 47.175 31.028 1.00 70.48 92 GLU A N 1
ATOM 676 C CA . GLU A 1 93 ? 3.315 45.891 30.535 1.00 71.17 92 GLU A CA 1
ATOM 677 C C . GLU A 1 93 ? 3.646 44.762 31.526 1.00 74.52 92 GLU A C 1
ATOM 678 O O . GLU A 1 93 ? 2.993 43.709 31.520 1.00 76.06 92 GLU A O 1
ATOM 684 N N . ARG A 1 94 ? 4.667 44.978 32.360 1.00 67.08 93 ARG A N 1
ATOM 685 C CA . ARG A 1 94 ? 5.169 43.957 33.258 1.00 64.43 93 ARG A CA 1
ATOM 686 C C . ARG A 1 94 ? 4.501 43.834 34.594 1.00 67.65 93 ARG A C 1
ATOM 687 O O . ARG A 1 94 ? 4.615 44.718 35.442 1.00 65.54 93 ARG A O 1
ATOM 695 N N . GLU A 1 95 ? 3.849 42.685 34.811 1.00 64.68 94 GLU A N 1
ATOM 696 C CA . GLU A 1 95 ? 3.213 42.352 36.078 1.00 62.50 94 GLU A CA 1
ATOM 697 C C . GLU A 1 95 ? 4.316 41.770 36.968 1.00 61.88 94 GLU A C 1
ATOM 698 O O . GLU A 1 95 ? 5.054 40.856 36.561 1.00 62.76 94 GLU A O 1
ATOM 704 N N . LEU A 1 96 ? 4.481 42.347 38.146 1.00 51.67 95 LEU A N 1
ATOM 705 C CA . LEU A 1 96 ? 5.512 41.872 39.030 1.00 46.29 95 LEU A CA 1
ATOM 706 C C . LEU A 1 96 ? 4.964 41.472 40.399 1.00 49.98 95 LEU A C 1
ATOM 707 O O . LEU A 1 96 ? 3.777 41.633 40.708 1.00 49.92 95 LEU A O 1
ATOM 712 N N . LYS A 1 97 ? 5.859 40.944 41.208 1.00 46.39 96 LYS A N 1
ATOM 713 C CA . LYS A 1 97 ? 5.650 40.481 42.565 1.00 44.83 96 LYS A CA 1
ATOM 714 C C . LYS A 1 97 ? 6.832 40.987 43.374 1.00 46.06 96 LYS A C 1
ATOM 715 O O . LYS A 1 97 ? 7.956 41.039 42.861 1.00 45.71 96 LYS A O 1
ATOM 721 N N . GLY A 1 98 ? 6.584 41.392 44.606 1.00 41.52 97 GLY A N 1
ATOM 722 C CA . GLY A 1 98 ? 7.660 41.931 45.428 1.00 39.46 97 GLY A CA 1
ATOM 723 C C . GLY A 1 98 ? 7.438 41.918 46.919 1.00 42.85 97 GLY A C 1
ATOM 724 O O . GLY A 1 98 ? 6.354 41.550 47.401 1.00 43.76 97 GLY A O 1
ATOM 725 N N . ILE A 1 99 ? 8.480 42.339 47.655 1.00 37.36 98 ILE A N 1
ATOM 726 C CA . ILE A 1 99 ? 8.462 42.473 49.108 1.00 36.25 98 ILE A CA 1
ATOM 727 C C . ILE A 1 99 ? 9.096 43.769 49.593 1.00 43.49 98 ILE A C 1
ATOM 728 O O . ILE A 1 99 ? 10.106 44.203 49.053 1.00 45.09 98 ILE A O 1
ATOM 733 N N . ASP A 1 100 ? 8.509 44.378 50.624 1.00 41.35 99 ASP A N 1
ATOM 734 C CA . ASP A 1 100 ? 9.087 45.504 51.347 1.00 40.64 99 ASP A CA 1
ATOM 735 C C . ASP A 1 100 ? 9.511 44.832 52.643 1.00 40.00 99 ASP A C 1
ATOM 736 O O . ASP A 1 100 ? 8.642 44.326 53.341 1.00 38.16 99 ASP A O 1
ATOM 749 N N . ILE A 1 102 ? 11.108 45.675 55.959 1.00 40.18 101 ILE A N 1
ATOM 750 C CA . ILE A 1 102 ? 11.417 46.804 56.844 1.00 39.70 101 ILE A CA 1
ATOM 751 C C . ILE A 1 102 ? 11.816 46.366 58.219 1.00 40.57 101 ILE A C 1
ATOM 752 O O . ILE A 1 102 ? 11.068 45.623 58.855 1.00 38.04 101 ILE A O 1
ATOM 757 N N . ARG A 1 103 ? 12.991 46.864 58.675 1.00 37.89 102 ARG A N 1
ATOM 758 C CA . ARG A 1 103 ? 13.540 46.722 60.023 1.00 37.53 102 ARG A CA 1
ATOM 759 C C . ARG A 1 103 ? 13.396 48.082 60.740 1.00 41.83 102 ARG A C 1
ATOM 760 O O . ARG A 1 103 ? 13.805 49.127 60.208 1.00 40.56 102 ARG A O 1
ATOM 768 N N . PHE A 1 104 ? 12.801 48.047 61.940 1.00 39.70 103 PHE A N 1
ATOM 769 C CA . PHE A 1 104 ? 12.572 49.190 62.831 1.00 41.10 103 PHE A CA 1
ATOM 770 C C . PHE A 1 104 ? 13.515 49.090 64.025 1.00 45.79 103 PHE A C 1
ATOM 771 O O . PHE A 1 104 ? 13.842 47.976 64.432 1.00 47.37 103 PHE A O 1
ATOM 779 N N . ASP A 1 105 ? 13.911 50.223 64.619 1.00 41.20 104 ASP A N 1
ATOM 780 C CA . ASP A 1 105 ? 14.705 50.192 65.844 1.00 41.01 104 ASP A CA 1
ATOM 781 C C . ASP A 1 105 ? 13.759 50.123 67.054 1.00 48.74 104 ASP A C 1
ATOM 782 O O . ASP A 1 105 ? 12.537 50.034 66.869 1.00 47.40 104 ASP A O 1
ATOM 787 N N . ASP A 1 106 ? 14.324 50.141 68.296 1.00 50.21 105 ASP A N 1
ATOM 788 C CA . ASP A 1 106 ? 13.575 50.080 69.563 1.00 51.60 105 ASP A CA 1
ATOM 789 C C . ASP A 1 106 ? 12.558 51.209 69.668 1.00 57.20 105 ASP A C 1
ATOM 790 O O . ASP A 1 106 ? 11.489 51.035 70.260 1.00 58.03 105 ASP A O 1
ATOM 795 N N . ASP A 1 107 ? 12.901 52.370 69.092 1.00 54.49 106 ASP A N 1
ATOM 796 C CA . ASP A 1 107 ? 12.079 53.580 69.126 1.00 55.08 106 ASP A CA 1
ATOM 797 C C . ASP A 1 107 ? 11.031 53.626 68.002 1.00 54.56 106 ASP A C 1
ATOM 798 O O . ASP A 1 107 ? 10.248 54.566 67.956 1.00 55.46 106 ASP A O 1
ATOM 803 N N . GLY A 1 108 ? 10.998 52.595 67.151 1.00 46.33 107 GLY A N 1
ATOM 804 C CA . GLY A 1 108 ? 10.051 52.476 66.044 1.00 44.20 107 GLY A CA 1
ATOM 805 C C . GLY A 1 108 ? 10.447 53.137 64.740 1.00 47.11 107 GLY A C 1
ATOM 806 O O . GLY A 1 108 ? 9.651 53.162 63.793 1.00 44.32 107 GLY A O 1
ATOM 807 N N . ARG A 1 109 ? 11.684 53.671 64.666 1.00 45.46 108 ARG A N 1
ATOM 808 C CA . ARG A 1 109 ? 12.176 54.332 63.451 1.00 45.82 108 ARG A CA 1
ATOM 809 C C . ARG A 1 109 ? 12.589 53.297 62.407 1.00 48.50 108 ARG A C 1
ATOM 810 O O . ARG A 1 109 ? 13.206 52.282 62.766 1.00 47.71 108 ARG A O 1
ATOM 818 N N . ILE A 1 110 ? 12.285 53.563 61.120 1.00 43.88 109 ILE A N 1
ATOM 819 C CA . ILE A 1 110 ? 12.710 52.688 60.022 1.00 41.98 109 ILE A CA 1
ATOM 820 C C . ILE A 1 110 ? 14.234 52.883 59.898 1.00 48.97 109 ILE A C 1
ATOM 821 O O . ILE A 1 110 ? 14.685 54.013 59.716 1.00 52.28 109 ILE A O 1
ATOM 826 N N . VAL A 1 111 ? 15.009 51.807 60.101 1.00 43.79 110 VAL A N 1
ATOM 827 C CA . VAL A 1 111 ? 16.482 51.800 60.018 1.00 43.50 110 VAL A CA 1
ATOM 828 C C . VAL A 1 111 ? 16.996 51.141 58.692 1.00 49.98 110 VAL A C 1
ATOM 829 O O . VAL A 1 111 ? 18.011 51.591 58.156 1.00 51.02 110 VAL A O 1
ATOM 833 N N . ASP A 1 112 ? 16.266 50.102 58.163 1.00 45.14 111 ASP A N 1
ATOM 834 C CA . ASP A 1 112 ? 16.605 49.379 56.936 1.00 44.23 111 ASP A CA 1
ATOM 835 C C . ASP A 1 112 ? 15.341 49.062 56.120 1.00 48.73 111 ASP A C 1
ATOM 836 O O . ASP A 1 112 ? 14.365 48.517 56.643 1.00 49.45 111 ASP A O 1
ATOM 841 N N . PHE A 1 113 ? 15.347 49.437 54.842 1.00 44.16 112 PHE A N 1
ATOM 842 C CA . PHE A 1 113 ? 14.215 49.196 53.951 1.00 41.21 112 PHE A CA 1
ATOM 843 C C . PHE A 1 113 ? 14.772 48.514 52.728 1.00 43.53 112 PHE A C 1
ATOM 844 O O . PHE A 1 113 ? 15.442 49.148 51.916 1.00 45.55 112 PHE A O 1
ATOM 852 N N . GLU A 1 114 ? 14.514 47.212 52.616 1.00 37.18 113 GLU A N 1
ATOM 853 C CA . GLU A 1 114 ? 15.009 46.365 51.543 1.00 36.12 113 GLU A CA 1
ATOM 854 C C . GLU A 1 114 ? 13.858 45.884 50.645 1.00 39.86 113 GLU A C 1
ATOM 855 O O . GLU A 1 114 ? 12.869 45.323 51.122 1.00 38.20 113 GLU A O 1
ATOM 861 N N . VAL A 1 115 ? 13.987 46.127 49.348 1.00 37.69 114 VAL A N 1
ATOM 862 C CA . VAL A 1 115 ? 12.979 45.735 48.369 1.00 38.01 114 VAL A CA 1
ATOM 863 C C . VAL A 1 115 ? 13.551 44.649 47.440 1.00 40.49 114 VAL A C 1
ATOM 864 O O . VAL A 1 115 ? 14.729 44.702 47.074 1.00 39.08 114 VAL A O 1
ATOM 876 N N . VAL A 1 117 ? 12.087 42.216 43.964 1.00 36.94 116 VAL A N 1
ATOM 877 C CA . VAL A 1 117 ? 11.074 42.100 42.922 1.00 38.40 116 VAL A CA 1
ATOM 878 C C . VAL A 1 117 ? 11.385 40.845 42.102 1.00 43.15 116 VAL A C 1
ATOM 879 O O . VAL A 1 117 ? 12.545 40.434 41.992 1.00 41.56 116 VAL A O 1
ATOM 883 N N . ARG A 1 118 ? 10.327 40.193 41.616 1.00 41.95 117 ARG A N 1
ATOM 884 C CA . ARG A 1 118 ? 10.373 39.026 40.733 1.00 41.89 117 ARG A CA 1
ATOM 885 C C . ARG A 1 118 ? 9.211 39.127 39.726 1.00 45.39 117 ARG A C 1
ATOM 886 O O . ARG A 1 118 ? 8.187 39.723 40.081 1.00 44.43 117 ARG A O 1
ATOM 894 N N . PRO A 1 119 ? 9.306 38.572 38.487 1.00 43.18 118 PRO A N 1
ATOM 895 C CA . PRO A 1 119 ? 10.444 37.860 37.877 1.00 43.52 118 PRO A CA 1
ATOM 896 C C . PRO A 1 119 ? 11.482 38.823 37.294 1.00 49.05 118 PRO A C 1
ATOM 897 O O . PRO A 1 119 ? 11.332 40.032 37.433 1.00 49.50 118 PRO A O 1
ATOM 909 N N . SER A 1 121 ? 11.956 39.953 34.233 1.00 49.81 120 SER A N 1
ATOM 910 C CA . SER A 1 121 ? 11.244 40.899 33.362 1.00 51.19 120 SER A CA 1
ATOM 911 C C . SER A 1 121 ? 10.651 42.092 34.112 1.00 55.31 120 SER A C 1
ATOM 912 O O . SER A 1 121 ? 10.743 43.231 33.625 1.00 56.68 120 SER A O 1
ATOM 915 N N . GLY A 1 122 ? 10.075 41.819 35.289 1.00 48.39 121 GLY A N 1
ATOM 916 C CA . GLY A 1 122 ? 9.494 42.838 36.148 1.00 47.27 121 GLY A CA 1
ATOM 917 C C . GLY A 1 122 ? 10.552 43.745 36.729 1.00 50.24 121 GLY A C 1
ATOM 918 O O . GLY A 1 122 ? 10.384 44.969 36.718 1.00 50.42 121 GLY A O 1
ATOM 919 N N . LEU A 1 123 ? 11.670 43.140 37.207 1.00 45.95 122 LEU A N 1
ATOM 920 C CA . LEU A 1 123 ? 12.823 43.852 37.769 1.00 45.11 122 LEU A CA 1
ATOM 921 C C . LEU A 1 123 ? 13.418 44.774 36.720 1.00 52.44 122 LEU A C 1
ATOM 922 O O . LEU A 1 123 ? 13.616 45.958 37.001 1.00 52.55 122 LEU A O 1
ATOM 927 N N . GLN A 1 124 ? 13.631 44.250 35.504 1.00 51.67 123 GLN A N 1
ATOM 928 C CA . GLN A 1 124 ? 14.162 45.007 34.363 1.00 54.62 123 GLN A CA 1
ATOM 929 C C . GLN A 1 124 ? 13.321 46.282 34.098 1.00 57.88 123 GLN A C 1
ATOM 930 O O . GLN A 1 124 ? 13.887 47.377 33.988 1.00 58.11 123 GLN A O 1
ATOM 936 N N . ALA A 1 125 ? 11.983 46.121 34.005 1.00 52.06 124 ALA A N 1
ATOM 937 C CA . ALA A 1 125 ? 11.033 47.202 33.777 1.00 52.31 124 ALA A CA 1
ATOM 938 C C . ALA A 1 125 ? 11.117 48.246 34.912 1.00 55.34 124 ALA A C 1
ATOM 939 O O . ALA A 1 125 ? 11.239 49.443 34.633 1.00 56.42 124 ALA A O 1
ATOM 941 N N . LEU A 1 126 ? 11.105 47.788 36.183 1.00 50.00 125 LEU A N 1
ATOM 942 C CA . LEU A 1 126 ? 11.241 48.660 37.355 1.00 49.17 125 LEU A CA 1
ATOM 943 C C . LEU A 1 126 ? 12.523 49.519 37.290 1.00 55.41 125 LEU A C 1
ATOM 944 O O . LEU A 1 126 ? 12.440 50.748 37.370 1.00 56.64 125 LEU A O 1
ATOM 949 N N . GLY A 1 127 ? 13.672 48.861 37.090 1.00 50.35 126 GLY A N 1
ATOM 950 C CA . GLY A 1 127 ? 14.974 49.503 36.968 1.00 50.64 126 GLY A CA 1
ATOM 951 C C . GLY A 1 127 ? 15.045 50.535 35.867 1.00 59.45 126 GLY A C 1
ATOM 952 O O . GLY A 1 127 ? 15.586 51.623 36.080 1.00 62.24 126 GLY A O 1
ATOM 953 N N . GLU A 1 128 ? 14.480 50.207 34.686 1.00 57.19 127 GLU A N 1
ATOM 954 C CA . GLU A 1 128 ? 14.382 51.078 33.501 1.00 58.66 127 GLU A CA 1
ATOM 955 C C . GLU A 1 128 ? 13.666 52.376 33.851 1.00 65.19 127 GLU A C 1
ATOM 956 O O . GLU A 1 128 ? 14.195 53.454 33.611 1.00 66.89 127 GLU A O 1
ATOM 962 N N . GLU A 1 129 ? 12.498 52.261 34.485 1.00 62.97 128 GLU A N 1
ATOM 963 C CA . GLU A 1 129 ? 11.647 53.376 34.883 1.00 64.39 128 GLU A CA 1
ATOM 964 C C . GLU A 1 129 ? 12.225 54.220 36.024 1.00 69.07 128 GLU A C 1
ATOM 965 O O . GLU A 1 129 ? 12.068 55.443 36.013 1.00 71.93 128 GLU A O 1
ATOM 979 N N . GLY A 1 131 ? 15.412 54.733 36.641 1.00 69.19 130 GLY A N 1
ATOM 980 C CA . GLY A 1 131 ? 16.489 55.484 36.003 1.00 71.66 130 GLY A CA 1
ATOM 981 C C . GLY A 1 131 ? 15.988 56.607 35.114 1.00 80.43 130 GLY A C 1
ATOM 982 O O . GLY A 1 131 ? 16.581 57.690 35.092 1.00 82.22 130 GLY A O 1
ATOM 983 N N . ARG A 1 132 ? 14.890 56.348 34.368 1.00 78.00 131 ARG A N 1
ATOM 984 C CA . ARG A 1 132 ? 14.196 57.303 33.503 1.00 80.51 131 ARG A CA 1
ATOM 985 C C . ARG A 1 132 ? 13.700 58.456 34.399 1.00 87.46 131 ARG A C 1
ATOM 986 O O . ARG A 1 132 ? 13.914 59.624 34.068 1.00 89.99 131 ARG A O 1
ATOM 990 N N . ARG A 1 133 ? 13.082 58.114 35.551 1.00 83.60 132 ARG A N 1
ATOM 991 C CA . ARG A 1 133 ? 12.589 59.082 36.521 1.00 84.38 132 ARG A CA 1
ATOM 992 C C . ARG A 1 133 ? 13.728 59.736 37.323 1.00 92.30 132 ARG A C 1
ATOM 993 O O . ARG A 1 133 ? 13.543 60.852 37.817 1.00 94.22 132 ARG A O 1
ATOM 1001 N N . LEU A 1 134 ? 14.913 59.073 37.426 1.00 88.93 133 LEU A N 1
ATOM 1002 C CA . LEU A 1 134 ? 16.078 59.616 38.137 1.00 89.07 133 LEU A CA 1
ATOM 1003 C C . LEU A 1 134 ? 16.837 60.643 37.278 1.00 98.03 133 LEU A C 1
ATOM 1004 O O . LEU A 1 134 ? 18.055 60.540 37.088 1.00 97.91 133 LEU A O 1
ATOM 1006 N N . ALA A 1 135 ? 16.082 61.637 36.757 1.00 98.52 134 ALA A N 1
ATOM 1007 C CA . ALA A 1 135 ? 16.569 62.765 35.959 1.00 102.09 134 ALA A CA 1
ATOM 1008 C C . ALA A 1 135 ? 16.647 64.001 36.881 1.00 107.94 134 ALA A C 1
ATOM 1009 O O . ALA A 1 135 ? 17.706 64.633 36.985 1.00 108.93 134 ALA A O 1
ATOM 1011 N N . SER A 1 136 ? 15.532 64.303 37.587 1.00 103.87 135 SER A N 1
ATOM 1012 C CA . SER A 1 136 ? 15.421 65.427 38.511 1.00 126.93 135 SER A CA 1
ATOM 1013 C C . SER A 1 136 ? 14.394 65.129 39.598 1.00 140.64 135 SER A C 1
ATOM 1014 O O . SER A 1 136 ? 14.522 65.620 40.717 1.00 99.40 135 SER A O 1
ATOM 1016 N N . SER B 1 4 ? 12.072 29.988 67.274 1.00 73.96 3 SER B N 1
ATOM 1017 C CA . SER B 1 4 ? 10.638 29.712 67.284 1.00 73.08 3 SER B CA 1
ATOM 1018 C C . SER B 1 4 ? 9.799 30.951 66.961 1.00 74.91 3 SER B C 1
ATOM 1019 O O . SER B 1 4 ? 9.945 32.020 67.564 1.00 74.76 3 SER B O 1
ATOM 1021 N N . LEU B 1 5 ? 8.917 30.770 65.990 1.00 68.95 4 LEU B N 1
ATOM 1022 C CA . LEU B 1 5 ? 8.006 31.759 65.433 1.00 66.70 4 LEU B CA 1
ATOM 1023 C C . LEU B 1 5 ? 6.555 31.356 65.769 1.00 67.11 4 LEU B C 1
ATOM 1024 O O . LEU B 1 5 ? 6.298 30.163 65.956 1.00 66.58 4 LEU B O 1
ATOM 1029 N N . PRO B 1 6 ? 5.577 32.294 65.715 1.00 60.57 5 PRO B N 1
ATOM 1030 C CA . PRO B 1 6 ? 4.169 31.906 65.949 1.00 59.78 5 PRO B CA 1
ATOM 1031 C C . PRO B 1 6 ? 3.511 31.159 64.773 1.00 63.12 5 PRO B C 1
ATOM 1032 O O . PRO B 1 6 ? 2.530 31.639 64.185 1.00 64.73 5 PRO B O 1
ATOM 1036 N N . LEU B 1 7 ? 4.055 29.984 64.429 1.00 56.72 6 LEU B N 1
ATOM 1037 C CA . LEU B 1 7 ? 3.589 29.148 63.327 1.00 53.92 6 LEU B CA 1
ATOM 1038 C C . LEU B 1 7 ? 2.711 28.036 63.812 1.00 56.37 6 LEU B C 1
ATOM 1039 O O . LEU B 1 7 ? 2.856 27.607 64.949 1.00 60.60 6 LEU B O 1
ATOM 1044 N N . GLU B 1 8 ? 1.852 27.505 62.921 1.00 48.88 7 GLU B N 1
ATOM 1045 C CA . GLU B 1 8 ? 1.022 26.345 63.184 1.00 47.37 7 GLU B CA 1
ATOM 1046 C C . GLU B 1 8 ? 1.967 25.162 63.431 1.00 50.92 7 GLU B C 1
ATOM 1047 O O . GLU B 1 8 ? 3.031 25.080 62.815 1.00 50.60 7 GLU B O 1
ATOM 1053 N N . ALA B 1 9 ? 1.596 24.277 64.342 1.00 48.75 8 ALA B N 1
ATOM 1054 C CA . ALA B 1 9 ? 2.416 23.136 64.738 1.00 48.67 8 ALA B CA 1
ATOM 1055 C C . ALA B 1 9 ? 2.979 22.354 63.557 1.00 53.38 8 ALA B C 1
ATOM 1056 O O . ALA B 1 9 ? 4.192 22.131 63.494 1.00 54.57 8 ALA B O 1
ATOM 1058 N N . ASN B 1 10 ? 2.117 22.006 62.594 1.00 48.09 9 ASN B N 1
ATOM 1059 C CA . ASN B 1 10 ? 2.499 21.214 61.435 1.00 47.56 9 ASN B CA 1
ATOM 1060 C C . ASN B 1 10 ? 3.457 21.954 60.522 1.00 51.10 9 ASN B C 1
ATOM 1061 O O . ASN B 1 10 ? 4.489 21.395 60.161 1.00 52.33 9 ASN B O 1
ATOM 1066 N N . ALA B 1 11 ? 3.162 23.231 60.230 1.00 45.23 10 ALA B N 1
ATOM 1067 C CA . ALA B 1 11 ? 3.985 24.148 59.447 1.00 42.85 10 ALA B CA 1
ATOM 1068 C C . ALA B 1 11 ? 5.374 24.263 60.090 1.00 47.94 10 ALA B C 1
ATOM 1069 O O . ALA B 1 11 ? 6.383 24.090 59.395 1.00 48.96 10 ALA B O 1
ATOM 1071 N N . ALA B 1 12 ? 5.416 24.489 61.426 1.00 44.50 11 ALA B N 1
ATOM 1072 C CA . ALA B 1 12 ? 6.639 24.567 62.220 1.00 44.76 11 ALA B CA 1
ATOM 1073 C C . ALA B 1 12 ? 7.483 23.273 62.095 1.00 52.11 11 ALA B C 1
ATOM 1074 O O . ALA B 1 12 ? 8.707 23.352 61.957 1.00 54.64 11 ALA B O 1
ATOM 1076 N N . ALA B 1 13 ? 6.829 22.096 62.114 1.00 46.83 12 ALA B N 1
ATOM 1077 C CA . ALA B 1 13 ? 7.499 20.796 62.005 1.00 45.95 12 ALA B CA 1
ATOM 1078 C C . ALA B 1 13 ? 8.156 20.612 60.627 1.00 47.71 12 ALA B C 1
ATOM 1079 O O . ALA B 1 13 ? 9.295 20.160 60.562 1.00 47.42 12 ALA B O 1
ATOM 1081 N N . THR B 1 14 ? 7.458 21.006 59.543 1.00 43.61 13 THR B N 1
ATOM 1082 C CA . THR B 1 14 ? 7.975 20.943 58.163 1.00 44.14 13 THR B CA 1
ATOM 1083 C C . THR B 1 14 ? 9.139 21.905 58.025 1.00 48.86 13 THR B C 1
ATOM 1084 O O . THR B 1 14 ? 10.162 21.522 57.467 1.00 49.15 13 THR B O 1
ATOM 1088 N N . LEU B 1 15 ? 8.987 23.145 58.547 1.00 45.58 14 LEU B N 1
ATOM 1089 C CA . LEU B 1 15 ? 10.047 24.153 58.515 1.00 45.11 14 LEU B CA 1
ATOM 1090 C C . LEU B 1 15 ? 11.298 23.631 59.204 1.00 51.16 14 LEU B C 1
ATOM 1091 O O . LEU B 1 15 ? 12.385 23.742 58.637 1.00 52.12 14 LEU B O 1
ATOM 1096 N N . ALA B 1 16 ? 11.129 22.996 60.380 1.00 48.49 15 ALA B N 1
ATOM 1097 C CA . ALA B 1 16 ? 12.218 22.392 61.158 1.00 49.46 15 ALA B CA 1
ATOM 1098 C C . ALA B 1 16 ? 12.975 21.348 60.327 1.00 56.03 15 ALA B C 1
ATOM 1099 O O . ALA B 1 16 ? 14.219 21.336 60.341 1.00 56.42 15 ALA B O 1
ATOM 1101 N N . GLU B 1 17 ? 12.214 20.503 59.581 1.00 53.29 16 GLU B N 1
ATOM 1102 C CA . GLU B 1 17 ? 12.747 19.466 58.697 1.00 55.56 16 GLU B CA 1
ATOM 1103 C C . GLU B 1 17 ? 13.442 20.105 57.496 1.00 59.89 16 GLU B C 1
ATOM 1104 O O . GLU B 1 17 ? 14.517 19.656 57.095 1.00 61.11 16 GLU B O 1
ATOM 1110 N N . TRP B 1 18 ? 12.840 21.170 56.939 1.00 54.88 17 TRP B N 1
ATOM 1111 C CA . TRP B 1 18 ? 13.389 21.890 55.800 1.00 53.65 17 TRP B CA 1
ATOM 1112 C C . TRP B 1 18 ? 14.726 22.505 56.191 1.00 58.36 17 TRP B C 1
ATOM 1113 O O . TRP B 1 18 ? 15.684 22.391 55.429 1.00 60.05 17 TRP B O 1
ATOM 1124 N N . HIS B 1 19 ? 14.800 23.129 57.379 1.00 53.57 18 HIS B N 1
ATOM 1125 C CA . HIS B 1 19 ? 16.031 23.734 57.887 1.00 53.82 18 HIS B CA 1
ATOM 1126 C C . HIS B 1 19 ? 17.139 22.701 58.020 1.00 58.61 18 HIS B C 1
ATOM 1127 O O . HIS B 1 19 ? 18.267 22.987 57.607 1.00 59.88 18 HIS B O 1
ATOM 1134 N N . GLY B 1 20 ? 16.794 21.513 58.546 1.00 54.38 19 GLY B N 1
ATOM 1135 C CA . GLY B 1 20 ? 17.705 20.384 58.705 1.00 55.70 19 GLY B CA 1
ATOM 1136 C C . GLY B 1 20 ? 18.233 19.851 57.384 1.00 60.51 19 GLY B C 1
ATOM 1137 O O . GLY B 1 20 ? 19.404 19.488 57.277 1.00 62.56 19 GLY B O 1
ATOM 1138 N N . LEU B 1 21 ? 17.374 19.808 56.366 1.00 56.56 20 LEU B N 1
ATOM 1139 C CA . LEU B 1 21 ? 17.742 19.379 55.016 1.00 57.91 20 LEU B CA 1
ATOM 1140 C C . LEU B 1 21 ? 18.763 20.339 54.378 1.00 60.68 20 LEU B C 1
ATOM 1141 O O . LEU B 1 21 ? 19.736 19.873 53.775 1.00 61.06 20 LEU B O 1
ATOM 1146 N N . ILE B 1 22 ? 18.522 21.676 54.509 1.00 55.33 21 ILE B N 1
ATOM 1147 C CA . ILE B 1 22 ? 19.361 22.762 53.971 1.00 54.38 21 ILE B CA 1
ATOM 1148 C C . ILE B 1 22 ? 20.733 22.798 54.659 1.00 60.74 21 ILE B C 1
ATOM 1149 O O . ILE B 1 22 ? 21.761 22.912 53.974 1.00 61.86 21 ILE B O 1
ATOM 1154 N N . ALA B 1 23 ? 20.738 22.647 56.006 1.00 57.06 22 ALA B N 1
ATOM 1155 C CA . ALA B 1 23 ? 21.941 22.576 56.841 1.00 59.41 22 ALA B CA 1
ATOM 1156 C C . ALA B 1 23 ? 22.836 21.415 56.380 1.00 69.65 22 ALA B C 1
ATOM 1157 O O . ALA B 1 23 ? 24.065 21.581 56.300 1.00 72.28 22 ALA B O 1
ATOM 1159 N N . ARG B 1 24 ? 22.211 20.265 56.019 1.00 67.57 23 ARG B N 1
ATOM 1160 C CA . ARG B 1 24 ? 22.936 19.097 55.518 1.00 70.76 23 ARG B CA 1
ATOM 1161 C C . ARG B 1 24 ? 23.283 19.240 54.043 1.00 77.59 23 ARG B C 1
ATOM 1162 O O . ARG B 1 24 ? 24.036 18.427 53.515 1.00 78.93 23 ARG B O 1
ATOM 1170 N N . ARG B 1 25 ? 22.742 20.292 53.378 1.00 75.03 24 ARG B N 1
ATOM 1171 C CA . ARG B 1 25 ? 22.909 20.565 51.947 1.00 75.83 24 ARG B CA 1
ATOM 1172 C C . ARG B 1 25 ? 22.531 19.297 51.133 1.00 85.51 24 ARG B C 1
ATOM 1173 O O . ARG B 1 25 ? 23.174 18.958 50.136 1.00 87.42 24 ARG B O 1
ATOM 1175 N N . ASP B 1 26 ? 21.474 18.594 51.604 1.00 84.24 25 ASP B N 1
ATOM 1176 C CA . ASP B 1 26 ? 20.945 17.333 51.064 1.00 86.45 25 ASP B CA 1
ATOM 1177 C C . ASP B 1 26 ? 19.400 17.334 51.087 1.00 89.49 25 ASP B C 1
ATOM 1178 O O . ASP B 1 26 ? 18.794 16.998 52.110 1.00 89.77 25 ASP B O 1
ATOM 1183 N N . LEU B 1 27 ? 18.771 17.694 49.955 1.00 84.24 26 LEU B N 1
ATOM 1184 C CA . LEU B 1 27 ? 17.310 17.732 49.849 1.00 82.37 26 LEU B CA 1
ATOM 1185 C C . LEU B 1 27 ? 16.706 16.423 49.284 1.00 88.09 26 LEU B C 1
ATOM 1186 O O . LEU B 1 27 ? 15.754 16.470 48.496 1.00 86.15 26 LEU B O 1
ATOM 1191 N N . SER B 1 28 ? 17.249 15.253 49.692 1.00 87.65 27 SER B N 1
ATOM 1192 C CA . SER B 1 28 ? 16.725 13.971 49.207 1.00 89.64 27 SER B CA 1
ATOM 1193 C C . SER B 1 28 ? 15.344 13.647 49.800 1.00 91.80 27 SER B C 1
ATOM 1194 O O . SER B 1 28 ? 14.506 13.062 49.102 1.00 92.67 27 SER B O 1
ATOM 1197 N N . GLY B 1 29 ? 15.103 14.099 51.040 1.00 84.70 28 GLY B N 1
ATOM 1198 C CA . GLY B 1 29 ? 13.838 13.901 51.748 1.00 82.85 28 GLY B CA 1
ATOM 1199 C C . GLY B 1 29 ? 12.757 14.924 51.430 1.00 80.95 28 GLY B C 1
ATOM 1200 O O . GLY B 1 29 ? 11.649 14.853 51.975 1.00 80.50 28 GLY B O 1
ATOM 1201 N N . LEU B 1 30 ? 13.069 15.879 50.536 1.00 72.29 29 LEU B N 1
ATOM 1202 C CA . LEU B 1 30 ? 12.176 16.958 50.145 1.00 67.88 29 LEU B CA 1
ATOM 1203 C C . LEU B 1 30 ? 10.811 16.544 49.583 1.00 70.80 29 LEU B C 1
ATOM 1204 O O . LEU B 1 30 ? 9.832 17.148 50.019 1.00 69.74 29 LEU B O 1
ATOM 1209 N N . PRO B 1 31 ? 10.650 15.528 48.696 1.00 67.83 30 PRO B N 1
ATOM 1210 C CA . PRO B 1 31 ? 9.288 15.207 48.213 1.00 67.30 30 PRO B CA 1
ATOM 1211 C C . PRO B 1 31 ? 8.233 14.920 49.303 1.00 68.18 30 PRO B C 1
ATOM 1212 O O . PRO B 1 31 ? 7.044 15.161 49.067 1.00 67.38 30 PRO B O 1
ATOM 1216 N N . ARG B 1 32 ? 8.682 14.490 50.510 1.00 61.56 31 ARG B N 1
ATOM 1217 C CA . ARG B 1 32 ? 7.851 14.177 51.669 1.00 60.53 31 ARG B CA 1
ATOM 1218 C C . ARG B 1 32 ? 7.200 15.450 52.236 1.00 62.55 31 ARG B C 1
ATOM 1219 O O . ARG B 1 32 ? 6.052 15.395 52.682 1.00 63.64 31 ARG B O 1
ATOM 1223 N N . LEU B 1 33 ? 7.932 16.584 52.217 1.00 54.88 32 LEU B N 1
ATOM 1224 C CA . LEU B 1 33 ? 7.489 17.874 52.749 1.00 51.40 32 LEU B CA 1
ATOM 1225 C C . LEU B 1 33 ? 6.578 18.631 51.800 1.00 55.44 32 LEU B C 1
ATOM 1226 O O . LEU B 1 33 ? 5.929 19.600 52.225 1.00 55.15 32 LEU B O 1
ATOM 1231 N N . LEU B 1 34 ? 6.543 18.218 50.515 1.00 51.69 33 LEU B N 1
ATOM 1232 C CA . LEU B 1 34 ? 5.761 18.895 49.479 1.00 50.83 33 LEU B CA 1
ATOM 1233 C C . LEU B 1 34 ? 4.364 18.336 49.284 1.00 57.56 33 LEU B C 1
ATOM 1234 O O . LEU B 1 34 ? 4.151 17.120 49.410 1.00 58.69 33 LEU B O 1
ATOM 1239 N N . HIS B 1 35 ? 3.418 19.228 48.918 1.00 54.26 34 HIS B N 1
ATOM 1240 C CA . HIS B 1 35 ? 2.055 18.835 48.584 1.00 56.19 34 HIS B CA 1
ATOM 1241 C C . HIS B 1 35 ? 2.192 18.249 47.183 1.00 62.25 34 HIS B C 1
ATOM 1242 O O . HIS B 1 35 ? 3.007 18.763 46.421 1.00 61.01 34 HIS B O 1
ATOM 1249 N N . PRO B 1 36 ? 1.473 17.170 46.802 1.00 61.38 35 PRO B N 1
ATOM 1250 C CA . PRO B 1 36 ? 1.632 16.631 45.436 1.00 62.22 35 PRO B CA 1
ATOM 1251 C C . PRO B 1 36 ? 1.518 17.678 44.328 1.00 64.74 35 PRO B C 1
ATOM 1252 O O . PRO B 1 36 ? 2.235 17.593 43.338 1.00 65.09 35 PRO B O 1
ATOM 1256 N N . ASP B 1 37 ? 0.664 18.682 44.528 1.00 59.23 36 ASP B N 1
ATOM 1257 C CA . ASP B 1 37 ? 0.414 19.750 43.572 1.00 58.48 36 ASP B CA 1
ATOM 1258 C C . ASP B 1 37 ? 1.122 21.043 43.936 1.00 60.87 36 ASP B C 1
ATOM 1259 O O . ASP B 1 37 ? 0.697 22.113 43.495 1.00 61.09 36 ASP B O 1
ATOM 1264 N N . ALA B 1 38 ? 2.212 20.952 44.719 1.00 56.24 37 ALA B N 1
ATOM 1265 C CA . ALA B 1 38 ? 3.001 22.113 45.146 1.00 53.63 37 ALA B CA 1
ATOM 1266 C C . ALA B 1 38 ? 3.478 22.934 43.947 1.00 54.37 37 ALA B C 1
ATOM 1267 O O . ALA B 1 38 ? 3.750 22.390 42.881 1.00 52.97 37 ALA B O 1
ATOM 1269 N N . VAL B 1 39 ? 3.531 24.247 44.129 1.00 50.27 38 VAL B N 1
ATOM 1270 C CA . VAL B 1 39 ? 3.922 25.220 43.115 1.00 49.59 38 VAL B CA 1
ATOM 1271 C C . VAL B 1 39 ? 5.217 25.950 43.496 1.00 52.98 38 VAL B C 1
ATOM 1272 O O . VAL B 1 39 ? 5.403 26.336 44.658 1.00 50.89 38 VAL B O 1
ATOM 1276 N N . PHE B 1 40 ? 6.124 26.109 42.510 1.00 49.55 39 PHE B N 1
ATOM 1277 C CA . PHE B 1 40 ? 7.366 26.847 42.692 1.00 47.12 39 PHE B CA 1
ATOM 1278 C C . PHE B 1 40 ? 7.342 28.085 41.806 1.00 50.38 39 PHE B C 1
ATOM 1279 O O . PHE B 1 40 ? 7.170 27.976 40.588 1.00 50.41 39 PHE B O 1
ATOM 1287 N N . ARG B 1 41 ? 7.504 29.264 42.434 1.00 45.94 40 ARG B N 1
ATOM 1288 C CA . ARG B 1 41 ? 7.535 30.564 41.747 1.00 44.29 40 ARG B CA 1
ATOM 1289 C C . ARG B 1 41 ? 8.965 31.069 41.709 1.00 46.86 40 ARG B C 1
ATOM 1290 O O . ARG B 1 41 ? 9.527 31.484 42.727 1.00 45.36 40 ARG B O 1
ATOM 1298 N N . SER B 1 42 ? 9.577 30.913 40.533 1.00 44.33 41 SER B N 1
ATOM 1299 C CA . SER B 1 42 ? 10.968 31.249 40.252 1.00 44.18 41 SER B CA 1
ATOM 1300 C C . SER B 1 42 ? 11.270 32.750 40.360 1.00 49.21 41 SER B C 1
ATOM 1301 O O . SER B 1 42 ? 10.472 33.571 39.908 1.00 47.96 41 SER B O 1
ATOM 1304 N N . PRO B 1 43 ? 12.457 33.137 40.875 1.00 47.75 42 PRO B N 1
ATOM 1305 C CA . PRO B 1 43 ? 12.813 34.566 40.847 1.00 48.58 42 PRO B CA 1
ATOM 1306 C C . PRO B 1 43 ? 13.062 35.054 39.414 1.00 54.65 42 PRO B C 1
ATOM 1307 O O . PRO B 1 43 ? 13.084 36.256 39.176 1.00 54.16 42 PRO B O 1
ATOM 1319 N N . ALA B 1 45 ? 11.330 33.576 36.362 1.00 62.36 44 ALA B N 1
ATOM 1320 C CA . ALA B 1 45 ? 10.142 33.404 35.514 1.00 62.90 44 ALA B CA 1
ATOM 1321 C C . ALA B 1 45 ? 8.797 33.673 36.165 1.00 68.66 44 ALA B C 1
ATOM 1322 O O . ALA B 1 45 ? 8.605 33.443 37.371 1.00 66.25 44 ALA B O 1
ATOM 1324 N N . HIS B 1 46 ? 7.862 34.119 35.300 1.00 69.06 45 HIS B N 1
ATOM 1325 C CA . HIS B 1 46 ? 6.471 34.458 35.550 1.00 71.51 45 HIS B CA 1
ATOM 1326 C C . HIS B 1 46 ? 5.678 33.168 35.811 1.00 75.34 45 HIS B C 1
ATOM 1327 O O . HIS B 1 46 ? 4.992 33.060 36.833 1.00 75.58 45 HIS B O 1
ATOM 1334 N N . LYS B 1 47 ? 5.785 32.194 34.879 1.00 71.10 46 LYS B N 1
ATOM 1335 C CA . LYS B 1 47 ? 5.099 30.907 34.888 1.00 70.41 46 LYS B CA 1
ATOM 1336 C C . LYS B 1 47 ? 5.590 30.016 36.033 1.00 70.06 46 LYS B C 1
ATOM 1337 O O . LYS B 1 47 ? 6.784 29.704 36.088 1.00 69.67 46 LYS B O 1
ATOM 1339 N N . PRO B 1 48 ? 4.682 29.596 36.955 1.00 62.88 47 PRO B N 1
ATOM 1340 C CA . PRO B 1 48 ? 5.106 28.715 38.052 1.00 60.34 47 PRO B CA 1
ATOM 1341 C C . PRO B 1 48 ? 5.408 27.288 37.601 1.00 63.65 47 PRO B C 1
ATOM 1342 O O . PRO B 1 48 ? 5.026 26.899 36.504 1.00 64.52 47 PRO B O 1
ATOM 1346 N N . TYR B 1 49 ? 6.127 26.523 38.438 1.00 59.54 48 TYR B N 1
ATOM 1347 C CA . TYR B 1 49 ? 6.476 25.132 38.165 1.00 60.11 48 TYR B CA 1
ATOM 1348 C C . TYR B 1 49 ? 5.563 24.316 39.036 1.00 64.69 48 TYR B C 1
ATOM 1349 O O . TYR B 1 49 ? 5.661 24.368 40.266 1.00 63.96 48 TYR B O 1
ATOM 1358 N N . ALA B 1 50 ? 4.620 23.624 38.403 1.00 62.37 49 ALA B N 1
ATOM 1359 C CA . ALA B 1 50 ? 3.586 22.852 39.086 1.00 61.97 49 ALA B CA 1
ATOM 1360 C C . ALA B 1 50 ? 3.923 21.384 39.285 1.00 66.05 49 ALA B C 1
ATOM 1361 O O . ALA B 1 50 ? 4.387 20.717 38.353 1.00 66.19 49 ALA B O 1
ATOM 1363 N N . GLY B 1 51 ? 3.669 20.901 40.506 1.00 63.14 50 GLY B N 1
ATOM 1364 C CA . GLY B 1 51 ? 3.854 19.505 40.894 1.00 64.80 50 GLY B CA 1
ATOM 1365 C C . GLY B 1 51 ? 5.098 19.216 41.696 1.00 68.61 50 GLY B C 1
ATOM 1366 O O . GLY B 1 51 ? 6.193 19.657 41.329 1.00 68.42 50 GLY B O 1
ATOM 1367 N N . ALA B 1 52 ? 4.933 18.428 42.779 1.00 65.96 51 ALA B N 1
ATOM 1368 C CA . ALA B 1 52 ? 6.009 18.022 43.697 1.00 65.44 51 ALA B CA 1
ATOM 1369 C C . ALA B 1 52 ? 7.246 17.491 42.979 1.00 70.77 51 ALA B C 1
ATOM 1370 O O . ALA B 1 52 ? 8.326 17.946 43.341 1.00 68.82 51 ALA B O 1
ATOM 1372 N N . PRO B 1 53 ? 7.160 16.616 41.931 1.00 70.10 52 PRO B N 1
ATOM 1373 C CA . PRO B 1 53 ? 8.405 16.173 41.261 1.00 71.17 52 PRO B CA 1
ATOM 1374 C C . PRO B 1 53 ? 9.247 17.320 40.679 1.00 72.95 52 PRO B C 1
ATOM 1375 O O . PRO B 1 53 ? 10.450 17.377 40.950 1.00 72.02 52 PRO B O 1
ATOM 1379 N N . VAL B 1 54 ? 8.602 18.243 39.926 1.00 68.12 53 VAL B N 1
ATOM 1380 C CA . VAL B 1 54 ? 9.217 19.420 39.290 1.00 67.14 53 VAL B CA 1
ATOM 1381 C C . VAL B 1 54 ? 9.827 20.338 40.356 1.00 67.83 53 VAL B C 1
ATOM 1382 O O . VAL B 1 54 ? 10.997 20.722 40.244 1.00 67.01 53 VAL B O 1
ATOM 1386 N N . VAL B 1 55 ? 9.020 20.671 41.389 1.00 61.79 54 VAL B N 1
ATOM 1387 C CA . VAL B 1 55 ? 9.384 21.530 42.526 1.00 58.39 54 VAL B CA 1
ATOM 1388 C C . VAL B 1 55 ? 10.619 21.000 43.268 1.00 61.21 54 VAL B C 1
ATOM 1389 O O . VAL B 1 55 ? 11.553 21.771 43.527 1.00 60.40 54 VAL B O 1
ATOM 1393 N N . SER B 1 56 ? 10.633 19.684 43.572 1.00 57.48 55 SER B N 1
ATOM 1394 C CA . SER B 1 56 ? 11.731 19.022 44.284 1.00 57.73 55 SER B CA 1
ATOM 1395 C C . SER B 1 56 ? 13.026 19.139 43.491 1.00 65.00 55 SER B C 1
ATOM 1396 O O . SER B 1 56 ? 14.079 19.466 44.049 1.00 65.27 55 SER B O 1
ATOM 1407 N N . ILE B 1 58 ? 13.819 21.438 41.051 1.00 59.15 57 ILE B N 1
ATOM 1408 C CA . ILE B 1 58 ? 14.338 22.807 40.952 1.00 56.85 57 ILE B CA 1
ATOM 1409 C C . ILE B 1 58 ? 14.989 23.204 42.280 1.00 59.65 57 ILE B C 1
ATOM 1410 O O . ILE B 1 58 ? 16.105 23.742 42.266 1.00 58.82 57 ILE B O 1
ATOM 1415 N N . LEU B 1 59 ? 14.331 22.857 43.423 1.00 55.64 58 LEU B N 1
ATOM 1416 C CA . LEU B 1 59 ? 14.856 23.167 44.758 1.00 55.23 58 LEU B CA 1
ATOM 1417 C C . LEU B 1 59 ? 16.165 22.453 45.048 1.00 62.28 58 LEU B C 1
ATOM 1418 O O . LEU B 1 59 ? 17.005 23.013 45.750 1.00 61.57 58 LEU B O 1
ATOM 1423 N N . ASN B 1 60 ? 16.379 21.268 44.441 1.00 60.87 59 ASN B N 1
ATOM 1424 C CA . ASN B 1 60 ? 17.640 20.537 44.571 1.00 63.07 59 ASN B CA 1
ATOM 1425 C C . ASN B 1 60 ? 18.718 21.185 43.723 1.00 69.48 59 ASN B C 1
ATOM 1426 O O . ASN B 1 60 ? 19.877 21.219 44.130 1.00 71.27 59 ASN B O 1
ATOM 1431 N N . THR B 1 61 ? 18.335 21.694 42.541 1.00 66.21 60 THR B N 1
ATOM 1432 C CA . THR B 1 61 ? 19.235 22.345 41.598 1.00 66.66 60 THR B CA 1
ATOM 1433 C C . THR B 1 61 ? 19.731 23.667 42.165 1.00 70.37 60 THR B C 1
ATOM 1434 O O . THR B 1 61 ? 20.941 23.912 42.167 1.00 70.28 60 THR B O 1
ATOM 1438 N N . VAL B 1 62 ? 18.792 24.500 42.676 1.00 66.05 61 VAL B N 1
ATOM 1439 C CA . VAL B 1 62 ? 19.066 25.805 43.293 1.00 64.68 61 VAL B CA 1
ATOM 1440 C C . VAL B 1 62 ? 20.091 25.626 44.439 1.00 69.43 61 VAL B C 1
ATOM 1441 O O . VAL B 1 62 ? 21.006 26.441 44.581 1.00 70.54 61 VAL B O 1
ATOM 1445 N N . LEU B 1 63 ? 20.042 24.454 45.105 1.00 65.23 62 LEU B N 1
ATOM 1446 C CA . LEU B 1 63 ? 20.934 24.042 46.190 1.00 64.87 62 LEU B CA 1
ATOM 1447 C C . LEU B 1 63 ? 22.362 23.831 45.710 1.00 70.42 62 LEU B C 1
ATOM 1448 O O . LEU B 1 63 ? 23.294 24.060 46.480 1.00 73.41 62 LEU B O 1
ATOM 1453 N N . THR B 1 64 ? 22.547 23.408 44.454 1.00 65.36 63 THR B N 1
ATOM 1454 C CA . THR B 1 64 ? 23.883 23.148 43.889 1.00 66.14 63 THR B CA 1
ATOM 1455 C C . THR B 1 64 ? 24.528 24.419 43.333 1.00 67.58 63 THR B C 1
ATOM 1456 O O . THR B 1 64 ? 25.719 24.431 43.019 1.00 69.17 63 THR B O 1
ATOM 1460 N N . VAL B 1 65 ? 23.747 25.490 43.227 1.00 61.30 64 VAL B N 1
ATOM 1461 C CA . VAL B 1 65 ? 24.205 26.761 42.675 1.00 60.17 64 VAL B CA 1
ATOM 1462 C C . VAL B 1 65 ? 24.651 27.731 43.773 1.00 61.76 64 VAL B C 1
ATOM 1463 O O . VAL B 1 65 ? 25.771 28.252 43.703 1.00 62.33 64 VAL B O 1
ATOM 1467 N N . PHE B 1 66 ? 23.777 27.972 44.776 1.00 56.05 65 PHE B N 1
ATOM 1468 C CA . PHE B 1 66 ? 24.065 28.899 45.875 1.00 54.19 65 PHE B CA 1
ATOM 1469 C C . PHE B 1 66 ? 25.308 28.506 46.644 1.00 61.21 65 PHE B C 1
ATOM 1470 O O . PHE B 1 66 ? 25.402 27.369 47.106 1.00 63.38 65 PHE B O 1
ATOM 1478 N N . GLU B 1 67 ? 26.278 29.437 46.734 1.00 57.63 66 GLU B N 1
ATOM 1479 C CA . GLU B 1 67 ? 27.519 29.299 47.513 1.00 58.83 66 GLU B CA 1
ATOM 1480 C C . GLU B 1 67 ? 27.369 30.192 48.753 1.00 61.11 66 GLU B C 1
ATOM 1481 O O . GLU B 1 67 ? 26.696 31.229 48.686 1.00 57.65 66 GLU B O 1
ATOM 1487 N N . ASP B 1 68 ? 28.032 29.818 49.862 1.00 60.66 67 ASP B N 1
ATOM 1488 C CA . ASP B 1 68 ? 28.036 30.557 51.143 1.00 60.80 67 ASP B CA 1
ATOM 1489 C C . ASP B 1 68 ? 26.605 30.951 51.595 1.00 58.81 67 ASP B C 1
ATOM 1490 O O . ASP B 1 68 ? 26.377 32.073 52.094 1.00 57.57 67 ASP B O 1
ATOM 1495 N N . PHE B 1 69 ? 25.644 30.008 51.391 1.00 50.99 68 PHE B N 1
ATOM 1496 C CA . PHE B 1 69 ? 24.239 30.171 51.717 1.00 46.95 68 PHE B CA 1
ATOM 1497 C C . PHE B 1 69 ? 24.083 30.239 53.228 1.00 52.85 68 PHE B C 1
ATOM 1498 O O . PHE B 1 69 ? 24.601 29.376 53.943 1.00 55.54 68 PHE B O 1
ATOM 1506 N N . ALA B 1 70 ? 23.360 31.263 53.703 1.00 45.63 69 ALA B N 1
ATOM 1507 C CA . ALA B 1 70 ? 23.138 31.483 55.120 1.00 44.79 69 ALA B CA 1
ATOM 1508 C C . ALA B 1 70 ? 21.766 32.092 55.329 1.00 44.23 69 ALA B C 1
ATOM 1509 O O . ALA B 1 70 ? 21.392 33.000 54.617 1.00 41.75 69 ALA B O 1
ATOM 1511 N N . TYR B 1 71 ? 21.028 31.597 56.305 1.00 41.42 70 TYR B N 1
ATOM 1512 C CA . TYR B 1 71 ? 19.714 32.150 56.659 1.00 39.39 70 TYR B CA 1
ATOM 1513 C C . TYR B 1 71 ? 19.899 33.262 57.682 1.00 41.63 70 TYR B C 1
ATOM 1514 O O . TYR B 1 71 ? 20.843 33.227 58.467 1.00 42.37 70 TYR B O 1
ATOM 1523 N N . HIS B 1 72 ? 19.053 34.281 57.619 1.00 35.34 71 HIS B N 1
ATOM 1524 C CA . HIS B 1 72 ? 19.121 35.405 58.542 1.00 33.74 71 HIS B CA 1
ATOM 1525 C C . HIS B 1 72 ? 17.787 35.573 59.264 1.00 36.42 71 HIS B C 1
ATOM 1526 O O . HIS B 1 72 ? 17.464 34.706 60.070 1.00 37.61 71 HIS B O 1
ATOM 1533 N N . ARG B 1 73 ? 16.992 36.598 58.948 1.00 31.62 72 ARG B N 1
ATOM 1534 C CA . ARG B 1 73 ? 15.687 36.807 59.569 1.00 31.41 72 ARG B CA 1
ATOM 1535 C C . ARG B 1 73 ? 14.664 35.797 59.098 1.00 38.91 72 ARG B C 1
ATOM 1536 O O . ARG B 1 73 ? 14.665 35.369 57.934 1.00 41.13 72 ARG B O 1
ATOM 1544 N N . GLN B 1 74 ? 13.770 35.431 60.013 1.00 33.73 73 GLN B N 1
ATOM 1545 C CA . GLN B 1 74 ? 12.665 34.517 59.755 1.00 32.52 73 GLN B CA 1
ATOM 1546 C C . GLN B 1 74 ? 11.421 35.211 60.266 1.00 35.43 73 GLN B C 1
ATOM 1547 O O . GLN B 1 74 ? 11.356 35.624 61.428 1.00 36.73 73 GLN B O 1
ATOM 1553 N N . LEU B 1 75 ? 10.463 35.387 59.377 1.00 31.19 74 LEU B N 1
ATOM 1554 C CA . LEU B 1 75 ? 9.231 36.098 59.647 1.00 31.34 74 LEU B CA 1
ATOM 1555 C C . LEU B 1 75 ? 8.029 35.219 59.338 1.00 39.55 74 LEU B C 1
ATOM 1556 O O . LEU B 1 75 ? 8.015 34.509 58.331 1.00 41.40 74 LEU B O 1
ATOM 1561 N N . ALA B 1 76 ? 7.015 35.282 60.194 1.00 37.59 75 ALA B N 1
ATOM 1562 C CA . ALA B 1 76 ? 5.780 34.511 60.049 1.00 37.92 75 ALA B CA 1
ATOM 1563 C C . ALA B 1 76 ? 4.568 35.411 59.805 1.00 45.05 75 ALA B C 1
ATOM 1564 O O . ALA B 1 76 ? 4.4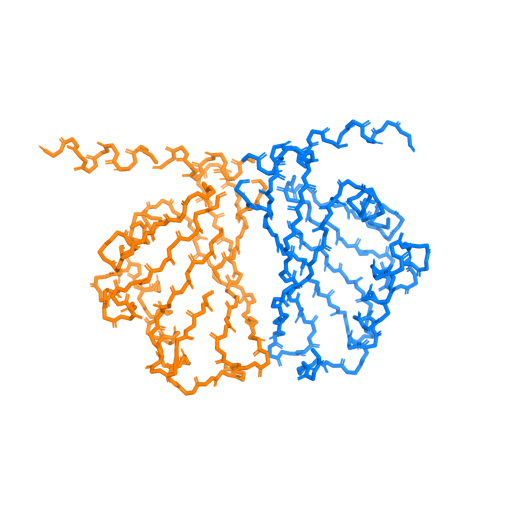70 36.497 60.386 1.00 46.26 75 ALA B O 1
ATOM 1566 N N . SER B 1 77 ? 3.625 34.942 58.983 1.00 42.57 76 SER B N 1
ATOM 1567 C CA . SER B 1 77 ? 2.356 35.645 58.769 1.00 44.40 76 SER B CA 1
ATOM 1568 C C . SER B 1 77 ? 1.453 35.409 60.020 1.00 52.97 76 SER B C 1
ATOM 1569 O O . SER B 1 77 ? 1.675 34.423 60.747 1.00 51.29 76 SER B O 1
ATOM 1572 N N . ALA B 1 78 ? 0.445 36.284 60.266 1.00 53.73 77 ALA B N 1
ATOM 1573 C CA . ALA B 1 78 ? -0.437 36.122 61.446 1.00 56.59 77 ALA B CA 1
ATOM 1574 C C . ALA B 1 78 ? -1.266 34.823 61.475 1.00 61.84 77 ALA B C 1
ATOM 1575 O O . ALA B 1 78 ? -1.670 34.388 62.553 1.00 63.80 77 ALA B O 1
ATOM 1577 N N . ASP B 1 79 ? -1.491 34.189 60.317 1.00 57.00 78 ASP B N 1
ATOM 1578 C CA . ASP B 1 79 ? -2.229 32.927 60.261 1.00 55.96 78 ASP B CA 1
ATOM 1579 C C . ASP B 1 79 ? -1.360 31.676 60.564 1.00 57.70 78 ASP B C 1
ATOM 1580 O O . ASP B 1 79 ? -1.877 30.554 60.542 1.00 59.88 78 ASP B O 1
ATOM 1585 N N . GLY B 1 80 ? -0.056 31.885 60.796 1.00 51.63 79 GLY B N 1
ATOM 1586 C CA . GLY B 1 80 ? 0.918 30.836 61.103 1.00 51.27 79 GLY B CA 1
ATOM 1587 C C . GLY B 1 80 ? 1.081 29.779 60.026 1.00 54.99 79 GLY B C 1
ATOM 1588 O O . GLY B 1 80 ? 1.542 28.669 60.304 1.00 54.89 79 GLY B O 1
ATOM 1589 N N . ARG B 1 81 ? 0.730 30.141 58.788 1.00 51.24 80 ARG B N 1
ATOM 1590 C CA . ARG B 1 81 ? 0.745 29.294 57.595 1.00 50.97 80 ARG B CA 1
ATOM 1591 C C . ARG B 1 81 ? 1.760 29.718 56.554 1.00 50.35 80 ARG B C 1
ATOM 1592 O O . ARG B 1 81 ? 2.004 28.955 55.605 1.00 50.03 80 ARG B O 1
ATOM 1600 N N . SER B 1 82 ? 2.314 30.929 56.698 1.00 43.64 81 SER B N 1
ATOM 1601 C CA . SER B 1 82 ? 3.328 31.439 55.789 1.00 42.97 81 SER B CA 1
ATOM 1602 C C . SER B 1 82 ? 4.547 31.941 56.541 1.00 46.07 81 SER B C 1
ATOM 1603 O O . SER B 1 82 ? 4.443 32.546 57.615 1.00 43.69 81 SER B O 1
ATOM 1606 N N . VAL B 1 83 ? 5.712 31.674 55.951 1.00 42.98 82 VAL B N 1
ATOM 1607 C CA . VAL B 1 83 ? 7.013 32.040 56.472 1.00 41.42 82 VAL B CA 1
ATOM 1608 C C . VAL B 1 83 ? 7.861 32.693 55.383 1.00 44.95 82 VAL B C 1
ATOM 1609 O O . VAL B 1 83 ? 7.727 32.359 54.200 1.00 45.22 82 VAL B O 1
ATOM 1613 N N . VAL B 1 84 ? 8.702 33.642 55.778 1.00 40.90 83 VAL B N 1
ATOM 1614 C CA . VAL B 1 84 ? 9.708 34.244 54.908 1.00 40.15 83 VAL B CA 1
ATOM 1615 C C . VAL B 1 84 ? 11.054 33.974 55.576 1.00 43.60 83 VAL B C 1
ATOM 1616 O O . VAL B 1 84 ? 11.257 34.333 56.749 1.00 43.59 83 VAL B O 1
ATOM 1620 N N . LEU B 1 85 ? 11.930 33.271 54.845 1.00 38.64 84 LEU B N 1
ATOM 1621 C CA . LEU B 1 85 ? 13.286 32.950 55.299 1.00 38.03 84 LEU B CA 1
ATOM 1622 C C . LEU B 1 85 ? 14.253 33.781 54.479 1.00 41.73 84 LEU B C 1
ATOM 1623 O O . LEU B 1 85 ? 14.434 33.516 53.282 1.00 43.62 84 LEU B O 1
ATOM 1628 N N . GLU B 1 86 ? 14.793 34.842 55.101 1.00 35.13 85 GLU B N 1
ATOM 1629 C CA . GLU B 1 86 ? 15.757 35.760 54.488 1.00 34.20 85 GLU B CA 1
ATOM 1630 C C . GLU B 1 86 ? 17.106 35.052 54.426 1.00 40.03 85 GLU B C 1
ATOM 1631 O O . GLU B 1 86 ? 17.518 34.437 55.422 1.00 41.75 85 GLU B O 1
ATOM 1637 N N . PHE B 1 87 ? 17.805 35.151 53.277 1.00 34.72 86 PHE B N 1
ATOM 1638 C CA . PHE B 1 87 ? 19.123 34.556 53.129 1.00 35.60 86 PHE B CA 1
ATOM 1639 C C . PHE B 1 87 ? 20.108 35.437 52.386 1.00 43.09 86 PHE B C 1
ATOM 1640 O O . PHE B 1 87 ? 19.719 36.325 51.609 1.00 43.36 86 PHE B O 1
ATOM 1648 N N . SER B 1 88 ? 21.397 35.134 52.583 1.00 40.90 87 SER B N 1
ATOM 1649 C CA . SER B 1 88 ? 22.537 35.681 51.861 1.00 41.44 87 SER B CA 1
ATOM 1650 C C . SER B 1 88 ? 23.165 34.477 51.181 1.00 47.88 87 SER B C 1
ATOM 1651 O O . SER B 1 88 ? 23.039 33.360 51.671 1.00 46.95 87 SER B O 1
ATOM 1654 N N . ALA B 1 89 ? 23.792 34.687 50.026 1.00 49.31 88 ALA B N 1
ATOM 1655 C CA . ALA B 1 89 ? 24.452 33.646 49.224 1.00 50.89 88 ALA B CA 1
ATOM 1656 C C . ALA B 1 89 ? 25.367 34.336 48.207 1.00 57.65 88 ALA B C 1
ATOM 1657 O O . ALA B 1 89 ? 25.416 35.573 48.152 1.00 57.58 88 ALA B O 1
ATOM 1659 N N . ARG B 1 90 ? 26.121 33.543 47.433 1.00 55.15 89 ARG B N 1
ATOM 1660 C CA . ARG B 1 90 ? 26.950 34.047 46.345 1.00 55.58 89 ARG B CA 1
ATOM 1661 C C . ARG B 1 90 ? 26.954 33.087 45.163 1.00 62.12 89 ARG B C 1
ATOM 1662 O O . ARG B 1 90 ? 26.736 31.893 45.340 1.00 61.02 89 ARG B O 1
ATOM 1667 N N . VAL B 1 91 ? 27.065 33.627 43.952 1.00 61.86 90 VAL B N 1
ATOM 1668 C CA . VAL B 1 91 ? 27.119 32.849 42.716 1.00 63.54 90 VAL B CA 1
ATOM 1669 C C . VAL B 1 91 ? 28.376 33.378 42.020 1.00 73.20 90 VAL B C 1
ATOM 1670 O O . VAL B 1 91 ? 28.353 34.443 41.394 1.00 73.47 90 VAL B O 1
ATOM 1674 N N . GLY B 1 92 ? 29.489 32.688 42.260 1.00 73.44 91 GLY B N 1
ATOM 1675 C CA . GLY B 1 92 ? 30.806 33.106 41.798 1.00 75.83 91 GLY B CA 1
ATOM 1676 C C . GLY B 1 92 ? 31.221 34.365 42.542 1.00 79.72 91 GLY B C 1
ATOM 1677 O O . GLY B 1 92 ? 31.316 34.367 43.776 1.00 78.93 91 GLY B O 1
ATOM 1678 N N . GLU B 1 93 ? 31.393 35.459 41.791 1.00 76.40 92 GLU B N 1
ATOM 1679 C CA . GLU B 1 93 ? 31.755 36.789 42.290 1.00 76.33 92 GLU B CA 1
ATOM 1680 C C . GLU B 1 93 ? 30.521 37.545 42.789 1.00 76.87 92 GLU B C 1
ATOM 1681 O O . GLU B 1 93 ? 30.661 38.524 43.532 1.00 76.35 92 GLU B O 1
ATOM 1683 N N . ARG B 1 94 ? 29.315 37.107 42.346 1.00 69.84 93 ARG B N 1
ATOM 1684 C CA . ARG B 1 94 ? 28.066 37.773 42.658 1.00 65.67 93 ARG B CA 1
ATOM 1685 C C . ARG B 1 94 ? 27.503 37.491 44.010 1.00 66.15 93 ARG B C 1
ATOM 1686 O O . ARG B 1 94 ? 27.005 36.404 44.299 1.00 65.14 93 ARG B O 1
ATOM 1694 N N . GLU B 1 95 ? 27.629 38.501 44.847 1.00 60.90 94 GLU B N 1
ATOM 1695 C CA . GLU B 1 95 ? 27.128 38.520 46.201 1.00 58.77 94 GLU B CA 1
ATOM 1696 C C . GLU B 1 95 ? 25.615 38.719 46.107 1.00 57.30 94 GLU B C 1
ATOM 1697 O O . GLU B 1 95 ? 25.172 39.581 45.364 1.00 57.76 94 GLU B O 1
ATOM 1703 N N . LEU B 1 96 ? 24.810 37.884 46.748 1.00 49.80 95 LEU B N 1
ATOM 1704 C CA . LEU B 1 96 ? 23.371 38.107 46.627 1.00 46.01 95 LEU B CA 1
ATOM 1705 C C . LEU B 1 96 ? 22.594 38.025 47.941 1.00 48.93 95 LEU B C 1
ATOM 1706 O O . LEU B 1 96 ? 23.083 37.547 48.967 1.00 47.02 95 LEU B O 1
ATOM 1711 N N . LYS B 1 97 ? 21.351 38.464 47.859 1.00 45.79 96 LYS B N 1
ATOM 1712 C CA . LYS B 1 97 ? 20.412 38.521 48.959 1.00 44.52 96 LYS B CA 1
ATOM 1713 C C . LYS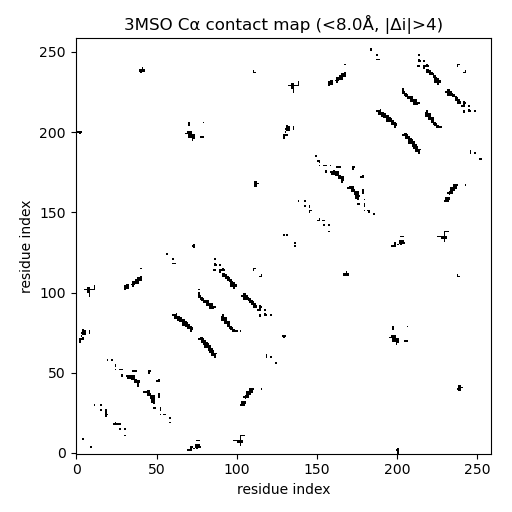 B 1 97 ? 19.093 37.964 48.449 1.00 46.23 96 LYS B C 1
ATOM 1714 O O . LYS B 1 97 ? 18.747 38.186 47.273 1.00 46.22 96 LYS B O 1
ATOM 1720 N N . GLY B 1 98 ? 18.397 37.210 49.290 1.00 39.39 97 GLY B N 1
ATOM 1721 C CA . GLY B 1 98 ? 17.147 36.600 48.861 1.00 37.63 97 GLY B CA 1
ATOM 1722 C C . GLY B 1 98 ? 16.184 36.197 49.947 1.00 41.88 97 GLY B C 1
ATOM 1723 O O . GLY B 1 98 ? 16.496 36.294 51.136 1.00 41.27 97 GLY B O 1
ATOM 1724 N N . ILE B 1 99 ? 14.995 35.721 49.521 1.00 38.39 98 ILE B N 1
ATOM 1725 C CA . ILE B 1 99 ? 13.949 35.205 50.401 1.00 37.27 98 ILE B CA 1
ATOM 1726 C C . ILE B 1 99 ? 13.333 33.914 49.882 1.00 42.76 98 ILE B C 1
ATOM 1727 O O . ILE B 1 99 ? 13.116 33.769 48.692 1.00 43.23 98 ILE B O 1
ATOM 1732 N N . ASP B 1 100 ? 13.028 32.983 50.791 1.00 41.48 99 ASP B N 1
ATOM 1733 C CA . ASP B 1 100 ? 12.246 31.780 50.500 1.00 41.10 99 ASP B CA 1
ATOM 1734 C C . ASP B 1 100 ? 10.920 32.137 51.169 1.00 42.86 99 ASP B C 1
ATOM 1735 O O . ASP B 1 100 ? 10.909 32.347 52.390 1.00 45.39 99 ASP B O 1
ATOM 1748 N N . ILE B 1 102 ? 7.534 30.654 51.870 1.00 38.53 101 ILE B N 1
ATOM 1749 C CA . ILE B 1 102 ? 6.846 29.367 51.927 1.00 40.02 101 ILE B CA 1
ATOM 1750 C C . ILE B 1 102 ? 5.452 29.466 52.557 1.00 48.41 101 ILE B C 1
ATOM 1751 O O . ILE B 1 102 ? 5.312 29.978 53.678 1.00 49.30 101 ILE B O 1
ATOM 1756 N N . ARG B 1 103 ? 4.440 28.920 51.847 1.00 45.58 102 ARG B N 1
ATOM 1757 C CA . ARG B 1 103 ? 3.063 28.761 52.317 1.00 46.27 102 ARG B CA 1
ATOM 1758 C C . ARG B 1 103 ? 2.800 27.240 52.521 1.00 51.29 102 ARG B C 1
ATOM 1759 O O . ARG B 1 103 ? 3.109 26.425 51.642 1.00 52.55 102 ARG B O 1
ATOM 1767 N N . PHE B 1 104 ? 2.230 26.884 53.688 1.00 45.49 103 PHE B N 1
ATOM 1768 C CA . PHE B 1 104 ? 1.917 25.512 54.060 1.00 44.74 103 PHE B CA 1
ATOM 1769 C C . PHE B 1 104 ? 0.390 25.290 54.163 1.00 53.31 103 PHE B C 1
ATOM 1770 O O . PHE B 1 104 ? -0.365 26.254 54.344 1.00 55.28 103 PHE B O 1
ATOM 1778 N N . ASP B 1 105 ? -0.063 24.028 54.082 1.00 50.16 104 ASP B N 1
ATOM 1779 C CA . ASP B 1 105 ? -1.487 23.740 54.281 1.00 51.61 104 ASP B CA 1
ATOM 1780 C C . ASP B 1 105 ? -1.745 23.350 55.754 1.00 59.17 104 ASP B C 1
ATOM 1781 O O . ASP B 1 105 ? -0.809 23.413 56.554 1.00 58.18 104 ASP B O 1
ATOM 1786 N N . ASP B 1 106 ? -3.000 22.971 56.108 1.00 58.15 105 ASP B N 1
ATOM 1787 C CA . ASP B 1 106 ? -3.409 22.579 57.456 1.00 59.24 105 ASP B CA 1
ATOM 1788 C C . ASP B 1 106 ? -2.578 21.404 57.966 1.00 61.70 105 ASP B C 1
ATOM 1789 O O . ASP B 1 106 ? -2.322 21.311 59.168 1.00 60.35 105 ASP B O 1
ATOM 1794 N N . ASP B 1 107 ? -2.188 20.499 57.045 1.00 57.80 106 ASP B N 1
ATOM 1795 C CA . ASP B 1 107 ? -1.430 19.290 57.346 1.00 57.59 106 ASP B CA 1
ATOM 1796 C C . ASP B 1 107 ? 0.091 19.520 57.398 1.00 57.09 106 ASP B C 1
ATOM 1797 O O . ASP B 1 107 ? 0.836 18.588 57.697 1.00 57.07 106 ASP B O 1
ATOM 1802 N N . GLY B 1 108 ? 0.519 20.760 57.167 1.00 50.53 107 GLY B N 1
ATOM 1803 C CA . GLY B 1 108 ? 1.919 21.175 57.186 1.00 48.44 107 GLY B CA 1
ATOM 1804 C C . GLY B 1 108 ? 2.690 20.958 55.890 1.00 52.47 107 GLY B C 1
ATOM 1805 O O . GLY B 1 108 ? 3.905 21.137 55.866 1.00 50.47 107 GLY B O 1
ATOM 1806 N N . ARG B 1 109 ? 2.003 20.569 54.797 1.00 50.69 108 ARG B N 1
ATOM 1807 C CA . ARG B 1 109 ? 2.638 20.329 53.503 1.00 50.01 108 ARG B CA 1
ATOM 1808 C C . ARG B 1 109 ? 2.927 21.665 52.819 1.00 54.16 108 ARG B C 1
ATOM 1809 O O . ARG B 1 109 ? 2.092 22.578 52.877 1.00 53.74 108 ARG B O 1
ATOM 1817 N N . ILE B 1 110 ? 4.098 21.762 52.137 1.00 49.52 109 ILE B N 1
ATOM 1818 C CA . ILE B 1 110 ? 4.476 22.949 51.366 1.00 46.85 109 ILE B CA 1
ATOM 1819 C C . ILE B 1 110 ? 3.576 22.976 50.138 1.00 49.79 109 ILE B C 1
ATOM 1820 O O . ILE B 1 110 ? 3.546 21.992 49.409 1.00 52.51 109 ILE B O 1
ATOM 1825 N N . VAL B 1 111 ? 2.833 24.081 49.926 1.00 44.19 110 VAL B N 1
ATOM 1826 C CA . VAL B 1 111 ? 1.924 24.275 48.789 1.00 44.52 110 VAL B CA 1
ATOM 1827 C C . VAL B 1 111 ? 2.443 25.319 47.788 1.00 51.46 110 VAL B C 1
ATOM 1828 O O . VAL B 1 111 ? 2.226 25.181 46.585 1.00 54.08 110 VAL B O 1
ATOM 1832 N N . ASP B 1 112 ? 3.119 26.352 48.279 1.00 47.09 111 ASP B N 1
ATOM 1833 C CA . ASP B 1 112 ? 3.669 27.413 47.451 1.00 46.55 111 ASP B CA 1
ATOM 1834 C C . ASP B 1 112 ? 5.085 27.790 47.958 1.00 50.09 111 ASP B C 1
ATOM 1835 O O . ASP B 1 112 ? 5.284 28.051 49.143 1.00 49.55 111 ASP B O 1
ATOM 1840 N N . PHE B 1 113 ? 6.061 27.778 47.058 1.00 45.43 112 PHE B N 1
ATOM 1841 C CA . PHE B 1 113 ? 7.424 28.127 47.386 1.00 43.60 112 PHE B CA 1
ATOM 1842 C C . PHE B 1 113 ? 7.847 29.173 46.378 1.00 48.10 112 PHE B C 1
ATOM 1843 O O . PHE B 1 113 ? 8.068 28.861 45.202 1.00 48.71 112 PHE B O 1
ATOM 1851 N N . GLU B 1 114 ? 7.939 30.427 46.844 1.00 42.98 113 GLU B N 1
ATOM 1852 C CA . GLU B 1 114 ? 8.285 31.592 46.042 1.00 41.08 113 GLU B CA 1
ATOM 1853 C C . GLU B 1 114 ? 9.635 32.153 46.453 1.00 42.77 113 GLU B C 1
ATOM 1854 O O . GLU B 1 114 ? 9.858 32.449 47.626 1.00 42.29 113 GLU B O 1
ATOM 1860 N N . VAL B 1 115 ? 10.548 32.277 45.483 1.00 39.34 114 VAL B N 1
ATOM 1861 C CA . VAL B 1 115 ? 11.896 32.807 45.728 1.00 38.50 114 VAL B CA 1
ATOM 1862 C C . VAL B 1 115 ? 12.063 34.169 45.039 1.00 39.72 114 VA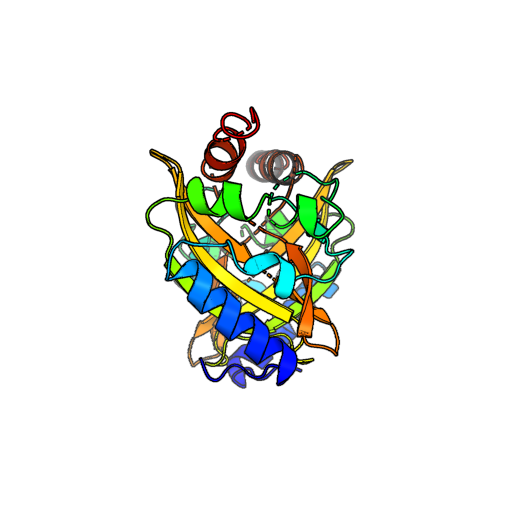L B C 1
ATOM 1863 O O . VAL B 1 115 ? 11.572 34.354 43.930 1.00 39.76 114 VAL B O 1
ATOM 1875 N N . VAL B 1 117 ? 15.329 37.245 44.598 1.00 41.27 116 VAL B N 1
ATOM 1876 C CA . VAL B 1 117 ? 16.753 37.504 44.745 1.00 41.00 116 VAL B CA 1
ATOM 1877 C C . VAL B 1 117 ? 17.005 38.954 44.333 1.00 46.31 116 VAL B C 1
ATOM 1878 O O . VAL B 1 117 ? 16.272 39.495 43.502 1.00 47.80 116 VAL B O 1
ATOM 1882 N N . ARG B 1 118 ? 17.985 39.595 44.980 1.00 42.64 117 ARG B N 1
ATOM 1883 C CA . ARG B 1 118 ? 18.475 40.947 44.683 1.00 41.32 117 ARG B CA 1
ATOM 1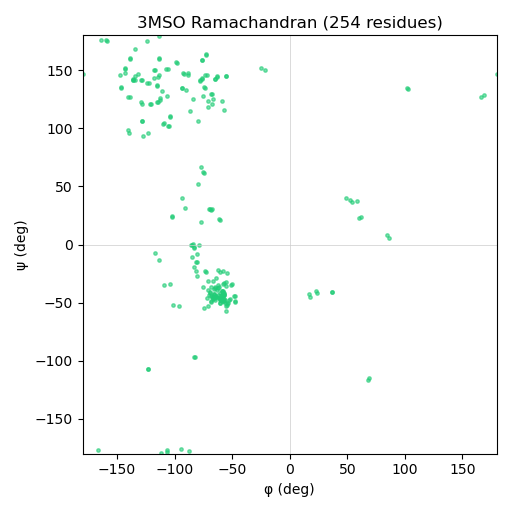884 C C . ARG B 1 118 ? 20.014 40.976 44.899 1.00 45.88 117 ARG B C 1
ATOM 1885 O O . ARG B 1 118 ? 20.505 40.200 45.733 1.00 45.55 117 ARG B O 1
ATOM 1893 N N . PRO B 1 119 ? 20.797 41.834 44.199 1.00 44.01 118 PRO B N 1
ATOM 1894 C CA . PRO B 1 119 ? 20.401 42.810 43.153 1.00 45.31 118 PRO B CA 1
ATOM 1895 C C . PRO B 1 119 ? 20.272 42.153 41.781 1.00 51.28 118 PRO B C 1
ATOM 1896 O O . PRO B 1 119 ? 20.429 40.938 41.671 1.00 52.81 118 PRO B O 1
ATOM 1908 N N . SER B 1 121 ? 22.336 41.920 39.232 1.00 49.78 120 SER B N 1
ATOM 1909 C CA . SER B 1 121 ? 23.579 41.175 38.957 1.00 49.93 120 SER B CA 1
ATOM 1910 C C . SER B 1 121 ? 23.572 39.772 39.572 1.00 52.53 120 SER B C 1
ATOM 1911 O O . SER B 1 121 ? 24.006 38.819 38.912 1.00 53.15 120 SER B O 1
ATOM 1914 N N . GLY B 1 122 ? 23.064 39.665 40.802 1.00 46.37 121 GLY B N 1
ATOM 1915 C CA . GLY B 1 122 ? 22.944 38.403 41.519 1.00 45.48 121 GLY B CA 1
ATOM 1916 C C . GLY B 1 122 ? 21.920 37.494 40.872 1.00 49.57 121 GLY B C 1
ATOM 1917 O O . GLY B 1 122 ? 22.188 36.303 40.676 1.00 48.81 121 GLY B O 1
ATOM 1918 N N . LEU B 1 123 ? 20.737 38.063 40.508 1.00 46.26 122 LEU B N 1
ATOM 1919 C CA . LEU B 1 123 ? 19.648 37.351 39.831 1.00 45.81 122 LEU B CA 1
ATOM 1920 C C . LEU B 1 123 ? 20.132 36.820 38.483 1.00 54.21 122 LEU B C 1
ATOM 1921 O O . LEU B 1 123 ? 19.935 35.637 38.201 1.00 57.28 122 LEU B O 1
ATOM 1926 N N . GLN B 1 124 ? 20.822 37.666 37.691 1.00 49.79 123 GLN B N 1
ATOM 1927 C CA . GLN B 1 124 ? 21.391 37.298 36.388 1.00 50.46 123 GLN B CA 1
ATOM 1928 C C . GLN B 1 124 ? 22.311 36.061 36.518 1.00 56.79 123 GLN B C 1
ATOM 1929 O O . GLN B 1 124 ? 22.154 35.098 35.760 1.00 57.25 123 GLN B O 1
ATOM 1935 N N . ALA B 1 125 ? 23.259 36.100 37.497 1.00 53.40 124 ALA B N 1
ATOM 1936 C CA . ALA B 1 125 ? 24.207 35.027 37.800 1.00 53.93 124 ALA B CA 1
ATOM 1937 C C . ALA B 1 125 ? 23.454 33.748 38.183 1.00 56.01 124 ALA B C 1
ATOM 1938 O O . ALA B 1 125 ? 23.745 32.707 37.602 1.00 57.57 124 ALA B O 1
ATOM 1940 N N . LEU B 1 126 ? 22.449 33.838 39.092 1.00 47.92 125 LEU B N 1
ATOM 1941 C CA . LEU B 1 126 ? 21.611 32.711 39.495 1.00 46.75 125 LEU B CA 1
ATOM 1942 C C . LEU B 1 126 ? 20.938 32.031 38.305 1.00 52.72 125 LEU B C 1
ATOM 1943 O O . LEU B 1 126 ? 21.150 30.819 38.126 1.00 55.78 125 LEU B O 1
ATOM 1948 N N . GLY B 1 127 ? 20.171 32.800 37.516 1.00 46.09 126 GLY B N 1
ATOM 1949 C CA . GLY B 1 127 ? 19.511 32.307 36.310 1.00 45.82 126 GLY B CA 1
ATOM 1950 C C . GLY B 1 127 ? 20.458 31.610 35.340 1.00 53.47 126 GLY B C 1
ATOM 1951 O O . GLY B 1 127 ? 20.174 30.493 34.907 1.00 54.11 126 GLY B O 1
ATOM 1952 N N . GLU B 1 128 ? 21.620 32.237 35.045 1.00 51.86 127 GLU B N 1
ATOM 1953 C CA . GLU B 1 128 ? 22.660 31.714 34.157 1.00 54.61 127 GLU B CA 1
ATOM 1954 C C . GLU B 1 128 ? 23.089 30.309 34.608 1.00 61.72 127 GLU B C 1
ATOM 1955 O O . GLU B 1 128 ? 23.084 29.376 33.803 1.00 63.25 127 GLU B O 1
ATOM 1961 N N . GLU B 1 129 ? 23.434 30.168 35.902 1.00 58.71 128 GLU B N 1
ATOM 1962 C CA . GLU B 1 129 ? 23.923 28.938 36.522 1.00 60.00 128 GLU B CA 1
ATOM 1963 C C . GLU B 1 129 ? 22.864 27.855 36.627 1.00 63.20 128 GLU B C 1
ATOM 1964 O O . GLU B 1 129 ? 23.197 26.686 36.452 1.00 65.28 128 GLU B O 1
ATOM 1983 N N . GLY B 1 131 ? 20.345 27.367 34.560 1.00 54.36 130 GLY B N 1
ATOM 1984 C CA . GLY B 1 131 ? 20.218 26.874 33.188 1.00 54.43 130 GLY B CA 1
ATOM 1985 C C . GLY B 1 131 ? 21.373 25.993 32.764 1.00 58.75 130 GLY B C 1
ATOM 1986 O O . GLY B 1 131 ? 21.170 24.959 32.118 1.00 60.22 130 GLY B O 1
ATOM 1987 N N . ARG B 1 132 ? 22.593 26.400 33.147 1.00 54.46 131 ARG B N 1
ATOM 1988 C CA . ARG B 1 132 ? 23.847 25.689 32.891 1.00 55.81 131 ARG B CA 1
ATOM 1989 C C . ARG B 1 132 ? 23.777 24.318 33.601 1.00 60.62 131 ARG B C 1
ATOM 1990 O O . ARG B 1 132 ? 24.105 23.315 32.978 1.00 62.31 131 ARG B O 1
ATOM 1995 N N . ARG B 1 133 ? 23.273 24.259 34.876 1.00 56.51 132 ARG B N 1
ATOM 1996 C CA . ARG B 1 133 ? 23.129 22.997 35.638 1.00 56.62 132 ARG B CA 1
ATOM 1997 C C . ARG B 1 133 ? 22.096 22.100 35.019 1.00 60.06 132 ARG B C 1
ATOM 1998 O O . ARG B 1 133 ? 22.342 20.908 34.884 1.00 61.87 132 ARG B O 1
ATOM 2006 N N . LEU B 1 134 ? 20.924 22.646 34.677 1.00 53.83 133 LEU B N 1
ATOM 2007 C CA . LEU B 1 134 ? 19.891 21.815 34.080 1.00 53.61 133 LEU B CA 1
ATOM 2008 C C . LEU B 1 134 ? 20.376 21.215 32.761 1.00 60.06 133 LEU B C 1
ATOM 2009 O O . LEU B 1 134 ? 20.105 20.041 32.500 1.00 61.57 133 LEU B O 1
ATOM 2014 N N . ALA B 1 135 ? 21.171 21.992 31.986 1.00 56.76 134 ALA B N 1
ATOM 2015 C CA . ALA B 1 135 ? 21.799 21.562 30.732 1.00 59.76 134 ALA B CA 1
ATOM 2016 C C . ALA B 1 135 ? 22.833 20.455 30.997 1.00 67.50 134 ALA B C 1
ATOM 2017 O O . ALA B 1 135 ? 22.949 19.524 30.195 1.00 69.78 134 ALA B O 1
ATOM 2019 N N . SER B 1 136 ? 23.587 20.575 32.118 1.00 64.48 135 SER B N 1
ATOM 2020 C CA . SER B 1 136 ? 24.596 19.618 32.561 1.00 67.02 135 SER B CA 1
ATOM 2021 C C . SER B 1 136 ? 23.943 18.276 32.911 1.00 75.52 135 SER B C 1
ATOM 2022 O O . SER B 1 136 ? 24.422 17.234 32.454 1.00 79.05 135 SER B O 1
ATOM 2024 N N . TYR B 1 137 ? 22.826 18.305 33.664 1.00 71.24 136 TYR B N 1
ATOM 2025 C CA . TYR B 1 137 ? 22.094 17.103 34.065 1.00 73.06 136 TYR B CA 1
ATOM 2026 C C . TYR B 1 137 ? 21.488 16.359 32.887 1.00 78.43 136 TYR B C 1
ATOM 2027 O O . TYR B 1 137 ? 21.499 15.122 32.885 1.00 80.95 136 TYR B O 1
ATOM 2036 N N . LEU B 1 138 ? 20.982 17.107 31.883 1.00 73.57 137 LEU B N 1
ATOM 2037 C CA . LEU B 1 138 ? 20.401 16.546 30.658 1.00 75.57 137 LEU B CA 1
ATOM 2038 C C . LEU B 1 138 ? 21.424 15.948 29.696 1.00 83.49 137 LEU B C 1
ATOM 2039 O O . LEU B 1 138 ? 21.063 15.100 28.886 1.00 86.22 137 LEU B O 1
ATOM 2044 N N . ALA B 1 139 ? 22.690 16.387 29.770 1.00 80.84 138 ALA B N 1
ATOM 2045 C CA . ALA B 1 139 ? 23.768 15.891 28.913 1.00 84.52 138 ALA B CA 1
ATOM 2046 C C . ALA B 1 139 ? 24.287 14.499 29.364 1.00 91.85 138 ALA B C 1
ATOM 2047 O O . ALA B 1 139 ? 25.393 14.101 28.972 1.00 95.18 138 ALA B O 1
ATOM 2049 N N . ALA B 1 140 ? 23.463 13.761 30.163 1.00 87.25 139 ALA B N 1
ATOM 2050 C CA . ALA B 1 140 ? 23.696 12.434 30.761 1.00 99.02 139 ALA B CA 1
ATOM 2051 C C . ALA B 1 140 ? 24.413 11.383 29.8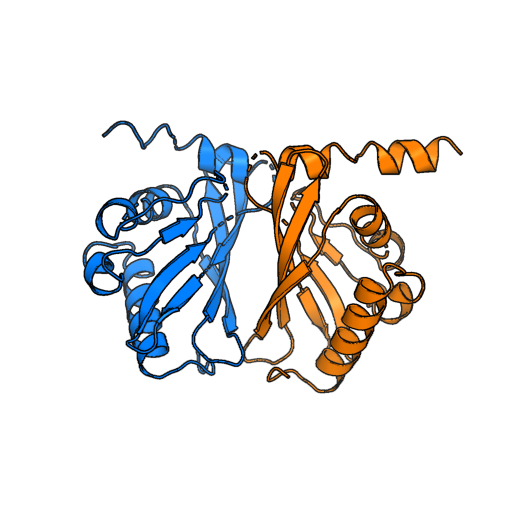78 1.00 133.46 139 ALA B C 1
ATOM 2052 O O . ALA B 1 140 ? 23.879 10.883 28.887 1.00 93.94 139 ALA B O 1
#

Nearest PDB structures (foldseek):
  3mso-assembly1_B  TM=1.001E+00  e=1.155E-21  Pseudomonas aeruginosa
  3f8x-assembly2_C  TM=8.935E-01  e=9.584E-12  Pectobacterium atrosepticum SCRI1043
  5tph-assembly1_A  TM=8.383E-01  e=1.153E-05  synthetic construct
  3en8-assembly1_A-2  TM=7.725E-01  e=7.249E-05  Paraburkholderia xenovorans LB400
  3i0y-assembly1_B  TM=7.423E-01  e=5.448E-04  Xanthomonas campestris pv. campestris

Foldseek 3Di:
DPAPADPLQVVLVVVVVVCLVVLHLPVPLVQADQQAWEAPCPPDIQTGSVRVSVVNLLSVQWAPKDWDDWHADPHRFDIKTWIWTARVPRTWIKIWAGADPNNHGRYIYMIDDVRSVSSVVSVVSVPD/DAPADPLLVVLVVVVVVCLVVLHLPVVLVQADQQAWEAPCDPDIDTGSVRVSVVNLLSVFWAPKDWDDWDADPHNFDIWTKIWTAGVPRTWIKIWAGADPNNHGRYIYMIDDSRSVSSVVSVVSVVVVVVD

Solvent-accessible surface area: 11853 Å² total

Sequence (259 aa):
TSLPLEANAAATLAEWHGLIARRRDLSGLPRLLHPDAVFRSPAHKPYAGAPVVSILNTVLTVFEDFAYHRQLASADGRSVVLEFSARVGERELKGIDIRFDDDGRIVDFEVVRPSGLQALGEEGRRLASSLPLEANAAATLAEWHGLIARRDLSGLPRLLHPDAVFRSPAHKPYAGAPVVSILNTVLTVFEDFAYHRQLASADGRSVVLEFSARVGERELKGIDIRFDDDGRIVDFEVVRPSGLQALGEEGRRLASYLAA

B-factor: mean 58.41, std 16.28, range [28.43, 140.64]

CATH classification: 3.10.450.50